Protein AF-A0A7S0EBG5-F1 (afdb_monomer_lite)

Radius of gyration: 17.76 Å; chains: 1; bounding box: 47×32×53 Å

Organism: NCBI:txid33657

Sequence (207 aa):
NTLPNTLDTTLVAFTEAPEAPYSFIITGDIAAMWLRDATNQVLPYLRFVKQDPRLARVLAGLIARQTDQVLSDPYANAHTQHVYEASPNAADVTSSQGYGSSRLGGMRPGIFERKYELDSLMAFLKLSRSYYAATGDPAPFGQQWRSAVASVRAVLRALQASSAEEARLPGGPAYTFARSSSAPTDTLLHGVGEPAARTGMSRSMFW

pLDDT: mean 96.71, std 2.91, range [79.31, 98.88]

Foldseek 3Di:
DQLCCQVVAFFPDFDPDLVQGATGGDQGPDQKDFLQRNLVSLLVCLQCCVVDVSSLSNLLNNLLVLLVVLVLPVQARIWHPDQQAAEPQLVKAKWFADPFQDTGGDRDRGGRGRQGFLVSLVSSVCSVVSSCVSHVDCSSCDPSVVVSVVSNVVLQVQQLDWQVRQCPGRNGHRMFIADPDPDPLVHADVRRHDTDDRDVGGDHRHD

Structure (mmCIF, N/CA/C/O backbone):
data_AF-A0A7S0EBG5-F1
#
_entry.id   AF-A0A7S0EBG5-F1
#
loop_
_atom_site.group_PDB
_atom_site.id
_atom_site.type_symbol
_atom_site.label_atom_id
_atom_site.label_alt_id
_atom_site.label_comp_id
_atom_site.label_asym_id
_atom_site.label_entity_id
_atom_site.label_seq_id
_atom_site.pdbx_PDB_ins_code
_atom_site.Cartn_x
_atom_site.Cartn_y
_atom_site.Cartn_z
_atom_site.occupancy
_atom_site.B_iso_or_equiv
_atom_site.auth_seq_id
_atom_site.auth_comp_id
_atom_site.auth_asym_id
_atom_site.auth_atom_id
_atom_site.pdbx_PDB_model_num
ATOM 1 N N . ASN A 1 1 ? -0.651 -9.723 26.765 1.00 89.38 1 ASN A N 1
ATOM 2 C CA . ASN A 1 1 ? 0.570 -9.206 26.108 1.00 89.38 1 ASN A CA 1
ATOM 3 C C . ASN A 1 1 ? 0.422 -9.135 24.595 1.00 89.38 1 ASN A C 1
ATOM 5 O O . ASN A 1 1 ? 0.542 -8.046 24.070 1.00 89.38 1 ASN A O 1
ATOM 9 N N . THR A 1 2 ? 0.128 -10.231 23.883 1.00 95.75 2 THR A N 1
ATOM 10 C CA . THR A 1 2 ? 0.127 -10.222 22.403 1.00 95.75 2 THR A CA 1
ATOM 11 C C . THR A 1 2 ? -1.098 -9.559 21.777 1.00 95.75 2 THR A C 1
ATOM 13 O O . THR A 1 2 ? -0.942 -8.728 20.894 1.00 95.75 2 THR A O 1
ATOM 16 N N . LEU A 1 3 ? -2.313 -9.883 22.243 1.00 95.75 3 LEU A N 1
ATOM 17 C CA . LEU A 1 3 ? -3.536 -9.339 21.646 1.00 95.75 3 LEU A CA 1
ATOM 18 C C . LEU A 1 3 ? -3.578 -7.802 21.608 1.00 95.75 3 LEU A C 1
ATOM 20 O O . LEU A 1 3 ? -3.959 -7.301 20.563 1.00 95.75 3 LEU A O 1
ATOM 24 N N . PRO A 1 4 ? -3.232 -7.037 22.661 1.00 97.25 4 PRO A N 1
ATOM 25 C CA . PRO A 1 4 ? -3.311 -5.576 22.601 1.00 97.25 4 PRO A CA 1
ATOM 26 C C . PRO A 1 4 ? -2.071 -4.906 21.991 1.00 97.25 4 PRO A C 1
ATOM 28 O O . PRO A 1 4 ? -2.101 -3.699 21.794 1.00 97.25 4 PRO A O 1
ATOM 31 N N . ASN A 1 5 ? -1.008 -5.651 21.652 1.00 98.31 5 ASN A N 1
ATOM 32 C CA . ASN A 1 5 ? 0.286 -5.063 21.290 1.00 98.31 5 ASN A CA 1
ATOM 33 C C . ASN A 1 5 ? 0.199 -4.039 20.144 1.00 98.31 5 ASN A C 1
ATOM 35 O O . ASN A 1 5 ? 0.784 -2.972 20.261 1.00 98.31 5 ASN A O 1
ATOM 39 N N . THR A 1 6 ? -0.588 -4.299 19.096 1.00 98.25 6 THR A N 1
ATOM 40 C CA . THR A 1 6 ? -0.801 -3.320 18.016 1.00 98.25 6 THR A CA 1
ATOM 41 C C . THR A 1 6 ? -1.379 -2.002 18.534 1.00 98.25 6 THR A C 1
ATOM 43 O O . THR A 1 6 ? -0.876 -0.927 18.218 1.00 98.25 6 THR A O 1
ATOM 46 N N . LEU A 1 7 ? -2.428 -2.058 19.358 1.00 97.56 7 LEU A N 1
ATOM 47 C CA . LEU A 1 7 ? -3.043 -0.844 19.898 1.00 97.56 7 LEU A CA 1
ATOM 48 C C . LEU A 1 7 ? -2.132 -0.139 20.912 1.00 97.56 7 LEU A C 1
ATOM 50 O O . LEU A 1 7 ? -2.147 1.086 20.974 1.00 97.56 7 LEU A O 1
ATOM 54 N N . ASP A 1 8 ? -1.338 -0.901 21.666 1.00 97.88 8 ASP A N 1
ATOM 55 C CA . ASP A 1 8 ? -0.453 -0.370 22.704 1.00 97.88 8 ASP A CA 1
ATOM 56 C C . ASP A 1 8 ? 0.822 0.264 22.129 1.00 97.88 8 ASP A C 1
ATOM 58 O O . ASP A 1 8 ? 1.322 1.239 22.689 1.00 97.88 8 ASP A O 1
ATOM 62 N N . THR A 1 9 ? 1.386 -0.299 21.053 1.00 98.19 9 THR A N 1
ATOM 63 C CA . THR A 1 9 ? 2.750 0.047 20.615 1.00 98.19 9 THR A CA 1
ATOM 64 C C . THR A 1 9 ? 2.881 0.453 19.157 1.00 98.19 9 THR A C 1
ATOM 66 O O . THR A 1 9 ? 3.915 1.017 18.809 1.00 98.19 9 THR A O 1
ATOM 69 N N . THR A 1 10 ? 1.906 0.166 18.287 1.00 98.62 10 THR A N 1
ATOM 70 C CA . THR A 1 10 ? 2.056 0.439 16.845 1.00 98.62 10 THR A CA 1
ATOM 71 C C . THR A 1 10 ? 1.056 1.442 16.286 1.00 98.62 10 THR A C 1
ATOM 73 O O . THR A 1 10 ? 1.374 2.089 15.289 1.00 98.62 10 THR A O 1
ATOM 76 N N . LEU A 1 11 ? -0.101 1.657 16.922 1.00 98.44 11 LEU A N 1
ATOM 77 C CA . LEU A 1 11 ? -1.001 2.771 16.607 1.00 98.44 11 LEU A CA 1
ATOM 78 C C . LEU A 1 11 ? -0.406 4.098 17.114 1.00 98.44 11 LEU A C 1
ATOM 80 O O . LEU A 1 11 ? -0.695 4.546 18.220 1.00 98.44 11 LEU A O 1
ATOM 84 N N . VAL A 1 12 ? 0.431 4.734 16.296 1.00 98.00 12 VAL A N 1
ATOM 85 C CA . VAL A 1 12 ? 1.192 5.938 16.681 1.00 98.00 12 VAL A CA 1
ATOM 86 C C . VAL A 1 12 ? 0.468 7.250 16.378 1.00 98.00 12 VAL A C 1
ATOM 88 O O . VAL A 1 12 ? 0.831 8.294 16.917 1.00 98.00 12 VAL A O 1
ATOM 91 N N . ALA A 1 13 ? -0.568 7.223 15.537 1.00 97.50 13 ALA A N 1
ATOM 92 C CA . ALA A 1 13 ? -1.418 8.384 15.298 1.00 97.50 13 ALA A CA 1
ATOM 93 C C . ALA A 1 13 ? -2.854 7.972 14.973 1.00 97.50 13 ALA A C 1
ATOM 95 O O . ALA A 1 13 ? -3.085 7.021 14.230 1.00 97.50 13 ALA A O 1
ATOM 96 N N . PHE A 1 14 ? -3.821 8.705 15.521 1.00 96.56 14 PHE A N 1
ATOM 97 C CA . PHE A 1 14 ? -5.250 8.460 15.349 1.00 96.56 14 PHE A CA 1
ATOM 98 C C . PHE A 1 14 ? -6.036 9.761 15.543 1.00 96.56 14 PHE A C 1
ATOM 100 O O . PHE A 1 14 ? -5.731 10.532 16.454 1.00 96.56 14 PHE A O 1
ATOM 107 N N . THR A 1 15 ? -7.053 9.998 14.716 1.00 94.88 15 THR A N 1
ATOM 108 C CA . THR A 1 15 ? -8.011 11.094 14.912 1.00 94.88 15 THR A CA 1
ATOM 109 C C . THR A 1 15 ? -9.323 10.567 15.484 1.00 94.88 15 THR A C 1
ATOM 111 O O . THR A 1 15 ? -9.976 9.697 14.917 1.00 94.88 15 THR A O 1
ATOM 114 N N . GLU A 1 16 ? -9.751 11.136 16.612 1.00 87.06 16 GLU A N 1
ATOM 115 C CA . GLU A 1 16 ? -11.049 10.800 17.213 1.00 87.06 16 GLU A CA 1
ATOM 116 C C . GLU A 1 16 ? -12.227 11.345 16.376 1.00 87.06 16 GLU A C 1
ATOM 118 O O . GLU A 1 16 ? -13.328 10.795 16.410 1.00 87.06 16 GLU A O 1
ATOM 123 N N . ALA A 1 17 ? -11.995 12.421 15.624 1.00 86.19 17 ALA A N 1
ATOM 124 C CA . ALA A 1 17 ? -13.004 13.153 14.870 1.00 86.19 17 ALA A CA 1
ATOM 125 C C . ALA A 1 17 ? -13.462 12.385 13.603 1.00 86.19 17 ALA A C 1
ATOM 127 O O . ALA A 1 17 ? -12.635 12.140 12.717 1.00 86.19 17 ALA A O 1
ATOM 128 N N . PRO A 1 18 ? -14.751 11.996 13.481 1.00 79.31 18 PRO A N 1
ATOM 129 C CA . PRO A 1 18 ? -15.252 11.200 12.351 1.00 79.31 18 PRO A CA 1
ATOM 130 C C . PRO A 1 18 ? -15.161 11.875 10.977 1.00 79.31 18 PRO A C 1
ATOM 132 O O . PRO A 1 18 ? -15.149 11.191 9.959 1.00 79.31 18 PRO A O 1
ATOM 135 N N . GLU A 1 19 ? -15.126 13.203 10.932 1.00 86.25 19 GLU A N 1
ATOM 136 C CA . GLU A 1 19 ? -15.074 14.007 9.709 1.00 86.25 19 GLU A CA 1
ATOM 137 C C . GLU A 1 19 ? -13.722 13.938 8.984 1.00 86.25 19 GLU A C 1
ATOM 139 O O . GLU A 1 19 ? -13.649 14.216 7.787 1.00 86.25 19 GLU A O 1
ATOM 144 N N . ALA A 1 20 ? -12.660 13.548 9.693 1.00 87.50 20 ALA A N 1
ATOM 145 C CA . ALA A 1 20 ? -11.312 13.409 9.155 1.00 87.50 20 ALA A CA 1
ATOM 146 C C . ALA A 1 20 ? -10.650 12.142 9.724 1.00 87.50 20 ALA A C 1
ATOM 148 O O . ALA A 1 20 ? -9.677 12.240 10.481 1.00 87.50 20 ALA A O 1
ATOM 149 N N . PRO A 1 21 ? -11.186 10.945 9.414 1.00 92.56 21 PRO A N 1
ATOM 150 C CA . PRO A 1 21 ? -10.734 9.704 10.018 1.00 92.56 21 PRO A CA 1
ATOM 151 C C . PRO A 1 21 ? -9.321 9.378 9.530 1.00 92.56 21 PRO A C 1
ATOM 153 O O . PRO A 1 21 ? -9.048 9.331 8.333 1.00 92.56 21 PRO A O 1
ATOM 156 N N . TYR A 1 22 ? -8.415 9.135 10.468 1.00 97.25 22 TYR A N 1
ATOM 157 C CA . TYR A 1 22 ? -7.012 8.871 10.191 1.00 97.25 22 TYR A CA 1
ATOM 158 C C . TYR A 1 22 ? -6.473 7.899 11.228 1.00 97.25 22 TYR A C 1
ATOM 160 O O . TYR A 1 22 ? -6.745 8.029 12.421 1.00 97.25 22 TYR A O 1
ATOM 168 N N . SER A 1 23 ? -5.705 6.907 10.791 1.00 98.44 23 SER A N 1
ATOM 169 C CA . SER A 1 23 ? -4.935 6.040 11.681 1.00 98.44 23 SER A CA 1
ATOM 170 C C . SER A 1 23 ? -3.616 5.672 11.029 1.00 98.44 23 SER A C 1
ATOM 172 O O . SER A 1 23 ? -3.582 5.311 9.852 1.00 98.44 23 SER A O 1
ATOM 174 N N . PHE A 1 24 ? -2.538 5.744 11.802 1.00 98.62 24 PHE A N 1
ATOM 175 C CA . PHE A 1 24 ? -1.209 5.334 11.385 1.00 98.62 24 PHE A CA 1
ATOM 176 C C . PHE A 1 24 ? -0.683 4.244 12.321 1.00 98.62 24 PHE A C 1
ATOM 178 O O . PHE A 1 24 ? -0.508 4.469 13.515 1.00 98.62 24 PHE A O 1
ATOM 185 N N . ILE A 1 25 ? -0.485 3.057 11.758 1.00 98.81 25 ILE A N 1
ATOM 186 C CA . ILE A 1 25 ? -0.058 1.822 12.402 1.00 98.81 25 ILE A CA 1
ATOM 187 C C . ILE A 1 25 ? 1.272 1.410 11.776 1.00 98.81 25 ILE A C 1
ATOM 189 O O . ILE A 1 25 ? 1.313 1.094 10.586 1.00 98.81 25 ILE A O 1
ATOM 193 N N . ILE A 1 26 ? 2.345 1.444 12.561 1.00 98.75 26 ILE A N 1
ATOM 194 C CA . ILE A 1 26 ? 3.680 1.016 12.123 1.00 98.75 26 ILE A CA 1
ATOM 195 C C . ILE A 1 26 ? 3.843 -0.509 12.224 1.00 98.75 26 ILE A C 1
ATOM 197 O O . ILE A 1 26 ? 3.008 -1.197 12.815 1.00 98.75 26 ILE A O 1
ATOM 201 N N . THR A 1 27 ? 4.908 -1.072 11.654 1.00 98.06 27 THR A N 1
ATOM 202 C CA . THR A 1 27 ? 5.167 -2.522 11.772 1.00 98.06 27 THR A CA 1
ATOM 203 C C . THR A 1 27 ? 5.591 -2.923 13.187 1.00 98.06 27 THR A C 1
ATOM 205 O O . THR A 1 27 ? 5.289 -4.030 13.625 1.00 98.06 27 THR A O 1
ATOM 208 N N . GLY A 1 28 ? 6.243 -2.010 13.911 1.00 97.38 28 GLY A N 1
ATOM 209 C CA . GLY A 1 28 ? 6.800 -2.237 15.238 1.00 97.38 28 GLY A CA 1
ATOM 210 C C . GLY A 1 28 ? 8.117 -1.487 15.387 1.00 97.38 28 GLY A C 1
ATOM 211 O O . GLY A 1 28 ? 8.129 -0.283 15.615 1.00 97.38 28 GLY A O 1
ATOM 212 N N . ASP A 1 29 ? 9.223 -2.202 15.236 1.00 96.62 29 ASP A N 1
ATOM 213 C CA . ASP A 1 29 ? 10.581 -1.653 15.281 1.00 96.62 29 ASP A CA 1
ATOM 214 C C . ASP A 1 29 ? 10.949 -0.794 14.058 1.00 96.62 29 ASP A C 1
ATOM 216 O O . ASP A 1 29 ? 11.840 0.052 14.148 1.00 96.62 29 ASP A O 1
ATOM 220 N N . ILE A 1 30 ? 10.242 -0.949 12.935 1.00 97.31 30 ILE A N 1
ATOM 221 C CA . ILE A 1 30 ? 10.366 -0.075 11.766 1.00 97.31 30 ILE A CA 1
ATOM 222 C C . ILE A 1 30 ? 9.257 0.980 11.812 1.00 97.31 30 ILE A C 1
ATOM 224 O O . ILE A 1 30 ? 8.065 0.669 11.778 1.00 97.31 30 ILE A O 1
ATOM 228 N N . ALA A 1 31 ? 9.652 2.255 11.840 1.00 96.25 31 ALA A N 1
ATOM 229 C CA . ALA A 1 31 ? 8.754 3.408 11.931 1.00 96.25 31 ALA A CA 1
ATOM 230 C C . ALA A 1 31 ? 8.068 3.759 10.591 1.00 96.25 31 ALA A C 1
ATOM 232 O O . ALA A 1 31 ? 8.070 4.906 10.149 1.00 96.25 31 ALA A O 1
ATOM 233 N N . ALA A 1 32 ? 7.478 2.768 9.925 1.00 98.31 32 ALA A N 1
ATOM 234 C CA . ALA A 1 32 ? 6.706 2.947 8.701 1.00 98.31 32 ALA A CA 1
ATOM 235 C C . ALA A 1 32 ? 5.515 1.988 8.648 1.00 98.31 32 ALA A C 1
ATOM 237 O O . ALA A 1 32 ? 5.477 0.969 9.337 1.00 98.31 32 ALA A O 1
ATOM 238 N N . MET A 1 33 ? 4.521 2.339 7.834 1.00 98.81 33 MET A N 1
ATOM 239 C CA . MET A 1 33 ? 3.318 1.536 7.652 1.00 98.81 33 MET A CA 1
ATOM 240 C C . MET A 1 33 ? 3.426 0.729 6.364 1.00 98.81 33 MET A C 1
ATOM 242 O O . MET A 1 33 ? 3.377 1.309 5.280 1.00 98.81 33 MET A O 1
ATOM 246 N N . TRP A 1 34 ? 3.455 -0.596 6.494 1.00 98.81 34 TRP A N 1
ATOM 247 C CA . TRP A 1 34 ? 3.145 -1.512 5.398 1.00 98.81 34 TRP A CA 1
ATOM 248 C C . TRP A 1 34 ? 1.640 -1.733 5.315 1.00 98.81 34 TRP A C 1
ATOM 250 O O . TRP A 1 34 ? 0.984 -1.958 6.338 1.00 98.81 34 TRP A O 1
ATOM 260 N N . LEU 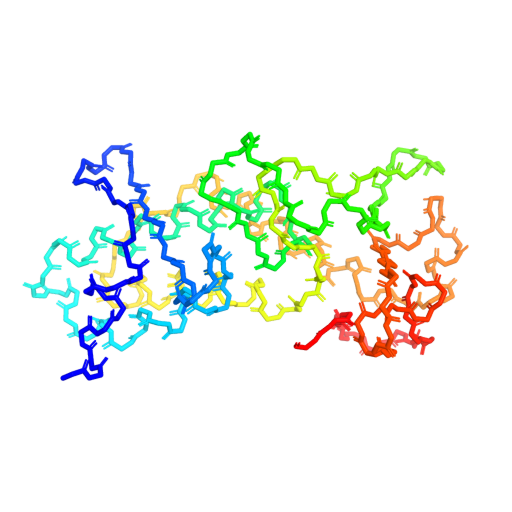A 1 35 ? 1.087 -1.730 4.098 1.00 98.75 35 LEU A N 1
ATOM 261 C CA . LEU A 1 35 ? -0.337 -2.019 3.896 1.00 98.75 35 LEU A CA 1
ATOM 262 C C . LEU A 1 35 ? -0.684 -3.422 4.420 1.00 98.75 35 LEU A C 1
ATOM 264 O O . LEU A 1 35 ? -1.654 -3.580 5.165 1.00 98.75 35 LEU A O 1
ATOM 268 N N . ARG A 1 36 ? 0.142 -4.423 4.080 1.00 98.75 36 ARG A N 1
ATOM 269 C CA . ARG A 1 36 ? 0.013 -5.813 4.550 1.00 98.75 36 ARG A CA 1
ATOM 270 C C . ARG A 1 36 ? -0.023 -5.890 6.074 1.00 98.75 36 ARG A C 1
ATOM 272 O O . ARG A 1 36 ? -0.955 -6.465 6.644 1.00 98.75 36 ARG A O 1
ATOM 279 N N . ASP A 1 37 ? 0.995 -5.339 6.718 1.00 98.69 37 ASP A N 1
ATOM 280 C CA . ASP A 1 37 ? 1.227 -5.474 8.151 1.00 98.69 37 ASP A CA 1
ATOM 281 C C . ASP A 1 37 ? 0.132 -4.775 8.945 1.00 98.69 37 ASP A C 1
ATOM 283 O O . ASP A 1 37 ? -0.515 -5.416 9.771 1.00 98.69 37 ASP A O 1
ATOM 287 N N . ALA A 1 38 ? -0.156 -3.508 8.635 1.00 98.75 38 ALA A N 1
ATOM 288 C CA . ALA A 1 38 ? -1.188 -2.747 9.329 1.00 98.75 38 ALA A CA 1
ATOM 289 C C . ALA A 1 38 ? -2.566 -3.413 9.211 1.00 98.75 38 ALA A C 1
ATOM 291 O O . ALA A 1 38 ? -3.302 -3.484 10.195 1.00 98.75 38 ALA A O 1
ATOM 292 N N . THR A 1 39 ? -2.905 -3.975 8.043 1.00 98.75 39 THR A N 1
ATOM 293 C CA . THR A 1 39 ? -4.129 -4.768 7.892 1.00 98.75 39 THR A CA 1
ATOM 294 C C . THR A 1 39 ? -4.106 -5.994 8.801 1.00 98.75 39 THR A C 1
ATOM 296 O O . THR A 1 39 ? -5.032 -6.180 9.588 1.00 98.75 39 THR A O 1
ATOM 299 N N . ASN A 1 40 ? -3.079 -6.845 8.713 1.00 98.50 40 ASN A N 1
ATOM 300 C CA . ASN A 1 40 ? -3.046 -8.105 9.463 1.00 98.50 40 ASN A CA 1
ATOM 301 C C . ASN A 1 40 ? -2.959 -7.892 10.983 1.00 98.50 40 ASN A C 1
ATOM 303 O O . ASN A 1 40 ? -3.540 -8.682 11.727 1.00 98.50 40 ASN A O 1
ATOM 307 N N . GLN A 1 41 ? -2.324 -6.806 11.427 1.00 98.75 41 GLN A N 1
ATOM 308 C CA . GLN A 1 41 ? -2.284 -6.380 12.823 1.00 98.75 41 GLN A CA 1
ATOM 309 C C . GLN A 1 41 ? -3.685 -6.096 13.390 1.00 98.75 41 GLN A C 1
ATOM 311 O O . GLN A 1 41 ? -3.962 -6.455 14.534 1.00 98.75 41 GLN A O 1
ATOM 316 N N . VAL A 1 42 ? -4.603 -5.513 12.602 1.00 98.50 42 VAL A N 1
ATOM 317 C CA . VAL A 1 42 ? -5.932 -5.128 13.116 1.00 98.50 42 VAL A CA 1
ATOM 318 C C . VAL A 1 42 ? -7.043 -6.157 12.912 1.00 98.50 42 VAL A C 1
ATOM 320 O O . VAL A 1 42 ? -8.076 -6.083 13.583 1.00 98.50 42 VAL A O 1
ATOM 323 N N . LEU A 1 43 ? -6.867 -7.135 12.015 1.00 98.00 43 LEU A N 1
ATOM 324 C CA . LEU A 1 43 ? -7.898 -8.146 11.733 1.00 98.00 43 LEU A CA 1
ATOM 325 C C . LEU A 1 43 ? -8.423 -8.879 12.985 1.00 98.00 43 LEU A C 1
ATOM 327 O O . LEU A 1 43 ? -9.639 -9.079 13.061 1.00 98.00 43 LEU A O 1
ATOM 331 N N . PRO A 1 44 ? -7.594 -9.254 13.985 1.00 97.94 44 PRO A N 1
ATOM 332 C CA . PRO A 1 44 ? -8.091 -9.905 15.199 1.00 97.94 44 PRO A CA 1
ATOM 333 C C . PRO A 1 44 ? -9.089 -9.060 16.001 1.00 97.94 44 PRO A C 1
ATOM 335 O O . PRO A 1 44 ? -9.897 -9.628 16.741 1.00 97.94 44 PRO A O 1
ATOM 338 N N . TYR A 1 45 ? -9.064 -7.730 15.856 1.00 98.25 45 TYR A N 1
ATOM 339 C CA . TYR A 1 45 ? -9.963 -6.829 16.576 1.00 98.25 45 TYR A CA 1
ATOM 340 C C . TYR A 1 45 ? -11.351 -6.709 15.937 1.00 98.25 45 TYR A C 1
ATOM 342 O O . TYR A 1 45 ? -12.280 -6.260 16.604 1.00 98.25 45 TYR A O 1
ATOM 350 N N . LEU A 1 46 ? -11.550 -7.177 14.697 1.00 97.50 46 LEU A N 1
ATOM 351 C CA . LEU A 1 46 ? -12.846 -7.105 14.002 1.00 97.50 46 LEU A CA 1
ATOM 352 C C . LEU A 1 46 ? -14.003 -7.745 14.782 1.00 97.50 46 LEU A C 1
ATOM 354 O O . LEU A 1 46 ? -15.151 -7.359 14.604 1.00 97.50 46 LEU A O 1
ATOM 358 N N . ARG A 1 47 ? -13.728 -8.698 15.677 1.00 97.00 47 ARG A N 1
ATOM 359 C CA . ARG A 1 47 ? -14.751 -9.317 16.538 1.00 97.00 47 ARG A CA 1
ATOM 360 C C . ARG A 1 47 ? -15.281 -8.405 17.654 1.00 97.00 47 ARG A C 1
ATOM 362 O O . ARG A 1 47 ? -16.273 -8.762 18.278 1.00 97.00 47 ARG A O 1
ATOM 369 N N . PHE A 1 48 ? -14.625 -7.270 17.905 1.00 97.88 48 PHE A N 1
ATOM 370 C CA . PHE A 1 48 ? -14.955 -6.321 18.975 1.00 97.88 48 PHE A CA 1
ATOM 371 C C . PHE A 1 48 ? -15.535 -4.992 18.461 1.00 97.88 48 PHE A C 1
ATOM 373 O O . PHE A 1 48 ? -16.043 -4.194 19.242 1.00 97.88 48 PHE A O 1
ATOM 380 N N . VAL A 1 49 ? -15.484 -4.733 17.148 1.00 96.81 49 VAL A N 1
ATOM 381 C CA . VAL A 1 49 ? -15.841 -3.424 16.556 1.00 96.81 49 VAL A CA 1
ATOM 382 C C . VAL A 1 49 ? -17.302 -3.025 16.761 1.00 96.81 49 VAL A C 1
ATOM 384 O O . VAL A 1 49 ? -17.616 -1.842 16.734 1.00 96.81 49 VAL A O 1
ATOM 387 N N . LYS A 1 50 ? -18.208 -3.991 16.971 1.00 95.94 50 LYS A N 1
ATOM 388 C CA . LYS A 1 50 ? -19.620 -3.695 17.264 1.00 95.94 50 LYS A CA 1
ATOM 389 C C . LYS A 1 50 ? -19.831 -3.228 18.704 1.00 95.94 50 LYS A C 1
ATOM 391 O O . LYS A 1 50 ? -20.808 -2.543 18.978 1.00 95.94 50 LYS A O 1
ATOM 396 N N . GLN A 1 51 ? -18.951 -3.636 19.615 1.00 97.56 51 GLN A N 1
ATOM 397 C CA . GLN A 1 51 ? -19.012 -3.304 21.037 1.00 97.56 51 GLN A CA 1
ATOM 398 C C . GLN A 1 51 ? -18.149 -2.085 21.383 1.00 97.56 51 GLN A C 1
ATOM 400 O O . GLN A 1 51 ? -18.346 -1.488 22.437 1.00 97.56 51 GLN A O 1
ATOM 405 N N . ASP A 1 52 ? -17.219 -1.707 20.503 1.00 97.12 52 ASP A N 1
ATOM 406 C CA . ASP A 1 52 ? -16.288 -0.602 20.710 1.00 97.12 52 ASP A CA 1
ATOM 407 C C . ASP A 1 52 ? -16.305 0.378 19.514 1.00 97.12 52 ASP A C 1
ATOM 409 O O . ASP A 1 52 ? -15.615 0.171 18.507 1.00 97.12 52 ASP A O 1
ATOM 413 N N . PRO A 1 53 ? -17.067 1.486 19.617 1.00 94.38 53 PRO A N 1
ATOM 414 C CA . PRO A 1 53 ? -17.118 2.519 18.583 1.00 94.38 53 PRO A CA 1
ATOM 415 C C . PRO A 1 53 ? -15.784 3.236 18.346 1.00 94.38 53 PRO A C 1
ATOM 417 O O . PRO A 1 53 ? -15.565 3.798 17.272 1.00 94.38 53 PRO A O 1
ATOM 420 N N . ARG A 1 54 ? -14.879 3.268 19.332 1.00 95.75 54 ARG A N 1
ATOM 421 C CA . ARG A 1 54 ? -13.548 3.864 19.159 1.00 95.75 54 ARG A CA 1
ATOM 422 C C . ARG A 1 54 ? -12.684 2.960 18.295 1.00 95.75 54 ARG A C 1
ATOM 424 O O . ARG A 1 54 ? -12.075 3.443 17.346 1.00 95.75 54 ARG A O 1
ATOM 431 N N . LEU A 1 55 ? -12.715 1.655 18.543 1.00 97.19 55 LEU A N 1
ATOM 432 C CA . LEU A 1 55 ? -12.047 0.676 17.693 1.00 97.19 55 LEU A CA 1
ATOM 433 C C . LEU A 1 55 ? -12.589 0.702 16.254 1.00 97.19 55 LEU A C 1
ATOM 435 O O . LEU A 1 55 ? -11.809 0.678 15.303 1.00 97.19 55 LEU A O 1
ATOM 439 N N . ALA A 1 56 ? -13.909 0.810 16.072 1.00 96.56 56 ALA A N 1
ATOM 440 C CA . ALA A 1 56 ? -14.495 0.965 14.740 1.00 96.56 56 ALA A CA 1
ATOM 441 C C . ALA A 1 56 ? -13.956 2.212 14.009 1.00 96.56 56 ALA A C 1
ATOM 443 O O . ALA A 1 56 ? -13.675 2.140 12.811 1.00 96.56 56 ALA A O 1
ATOM 444 N N . ARG A 1 57 ? -13.748 3.327 14.726 1.00 96.75 57 ARG A N 1
ATOM 445 C CA . ARG A 1 57 ? -13.141 4.551 14.177 1.00 96.75 57 ARG A CA 1
ATOM 446 C C . ARG A 1 57 ? -11.662 4.377 13.828 1.00 96.75 57 ARG A C 1
ATOM 448 O O . ARG A 1 57 ? -11.256 4.848 12.772 1.00 96.75 57 ARG A O 1
ATOM 455 N N . VAL A 1 58 ? -10.877 3.660 14.638 1.00 98.06 58 VAL A N 1
ATOM 456 C CA . VAL A 1 58 ? -9.475 3.324 14.305 1.00 98.06 58 VAL A CA 1
ATOM 457 C C . VAL A 1 58 ? -9.407 2.551 12.984 1.00 98.06 58 VAL A C 1
ATOM 459 O O . VAL A 1 58 ? -8.633 2.884 12.090 1.00 98.06 58 VAL A O 1
ATOM 462 N N . LEU A 1 59 ? -10.257 1.537 12.805 1.00 98.31 59 LEU A N 1
ATOM 463 C CA . LEU A 1 59 ? -10.251 0.750 11.568 1.00 98.31 59 LEU A CA 1
ATOM 464 C C . LEU A 1 59 ? -10.752 1.558 10.358 1.00 98.31 59 LEU A C 1
ATOM 466 O O . LEU A 1 59 ? -10.197 1.416 9.269 1.00 98.31 59 LEU A O 1
ATOM 470 N N . ALA A 1 60 ? -11.745 2.435 10.540 1.00 97.88 60 ALA A N 1
ATOM 471 C CA . ALA A 1 60 ? -12.173 3.372 9.500 1.00 97.88 60 ALA A CA 1
ATOM 472 C C . ALA A 1 60 ? -11.045 4.345 9.106 1.00 97.88 60 ALA A C 1
ATOM 474 O O . ALA A 1 60 ? -10.799 4.559 7.919 1.00 97.88 60 ALA A O 1
ATOM 475 N N . GLY A 1 61 ? -10.311 4.874 10.090 1.00 98.50 61 GLY A N 1
ATOM 476 C CA . GLY A 1 61 ? -9.143 5.727 9.874 1.00 98.50 61 GLY A CA 1
ATOM 477 C C . GLY A 1 61 ? -8.001 5.008 9.160 1.00 98.50 61 GLY A C 1
ATOM 478 O O . GLY A 1 61 ? -7.331 5.609 8.321 1.00 98.50 61 GLY A O 1
ATOM 479 N N . LEU A 1 62 ? -7.813 3.711 9.417 1.00 98.75 62 LEU A N 1
ATOM 480 C CA . LEU A 1 62 ? -6.838 2.903 8.687 1.00 98.75 62 LEU A CA 1
ATOM 481 C C . LEU A 1 62 ? -7.254 2.695 7.224 1.00 98.75 62 LEU A C 1
ATOM 483 O O . LEU A 1 62 ? -6.409 2.790 6.338 1.00 98.75 62 LEU A O 1
ATOM 487 N N . ILE A 1 63 ? -8.543 2.461 6.946 1.00 98.75 63 ILE A N 1
ATOM 488 C CA . ILE A 1 63 ? -9.054 2.367 5.565 1.00 98.75 63 ILE A CA 1
ATOM 489 C C . ILE A 1 63 ? -8.849 3.689 4.820 1.00 98.75 63 ILE A C 1
ATOM 491 O O . ILE A 1 63 ? -8.412 3.677 3.667 1.00 98.75 63 ILE A O 1
ATOM 495 N N . ALA A 1 64 ? -9.137 4.820 5.468 1.00 98.38 64 ALA A N 1
ATOM 496 C CA . ALA A 1 64 ? -8.891 6.141 4.898 1.00 98.38 64 ALA A CA 1
ATOM 497 C C . ALA A 1 64 ? -7.396 6.338 4.597 1.00 98.38 64 ALA A C 1
ATOM 499 O O . ALA A 1 64 ? -7.034 6.687 3.474 1.00 98.38 64 ALA A O 1
ATOM 500 N N . ARG A 1 65 ? -6.513 5.984 5.540 1.00 98.44 65 ARG A N 1
ATOM 501 C CA . ARG A 1 65 ? -5.064 6.067 5.326 1.00 98.44 65 ARG A CA 1
ATOM 502 C C . ARG A 1 65 ? -4.587 5.179 4.175 1.00 98.44 65 ARG A C 1
ATOM 504 O O . ARG A 1 65 ? -3.842 5.657 3.324 1.00 98.44 65 ARG A O 1
ATOM 511 N N . GLN A 1 66 ? -5.019 3.920 4.113 1.00 98.81 66 GLN A N 1
ATOM 512 C CA . GLN A 1 66 ? -4.642 3.017 3.020 1.00 98.81 66 GLN A CA 1
ATOM 513 C C . GLN A 1 66 ? -5.212 3.470 1.669 1.00 98.81 66 GLN A C 1
ATOM 515 O O . GLN A 1 66 ? -4.561 3.296 0.641 1.00 98.81 66 GLN A O 1
ATOM 520 N N . THR A 1 67 ? -6.382 4.115 1.661 1.00 98.81 67 THR A N 1
ATOM 521 C CA . THR A 1 67 ? -6.935 4.757 0.459 1.00 98.81 67 THR A CA 1
ATOM 522 C C . THR A 1 67 ? -5.979 5.824 -0.071 1.00 98.81 67 THR A C 1
ATOM 524 O O . THR A 1 67 ? -5.616 5.783 -1.247 1.00 98.81 67 THR A O 1
ATOM 527 N N . ASP A 1 68 ? -5.509 6.727 0.793 1.00 98.19 68 ASP A N 1
ATOM 528 C CA . ASP A 1 68 ? -4.548 7.769 0.412 1.00 98.19 68 ASP A CA 1
ATOM 529 C C . ASP A 1 68 ? -3.215 7.176 -0.057 1.00 98.19 68 ASP A C 1
ATOM 531 O O . ASP A 1 68 ? -2.625 7.650 -1.027 1.00 98.19 68 ASP A O 1
ATOM 535 N N . GLN A 1 69 ? -2.742 6.112 0.595 1.00 98.62 69 GLN A N 1
ATOM 536 C CA . GLN A 1 69 ? -1.506 5.424 0.221 1.00 98.62 69 GLN A CA 1
ATOM 537 C C . GLN A 1 69 ? -1.595 4.817 -1.182 1.00 98.62 69 GLN A C 1
ATOM 539 O O . GLN A 1 69 ? -0.710 5.071 -2.002 1.00 98.62 69 GLN A O 1
ATOM 544 N N . VAL A 1 70 ? -2.683 4.103 -1.490 1.00 98.81 70 VAL A N 1
ATOM 545 C CA . VAL A 1 70 ? -2.926 3.520 -2.821 1.00 98.81 70 VAL A CA 1
ATOM 546 C C . VAL A 1 70 ? -3.092 4.604 -3.888 1.00 98.81 70 VAL A C 1
ATOM 548 O O . VAL A 1 70 ? -2.600 4.445 -5.004 1.00 98.81 70 VAL A O 1
ATOM 551 N N . LEU A 1 71 ? -3.776 5.708 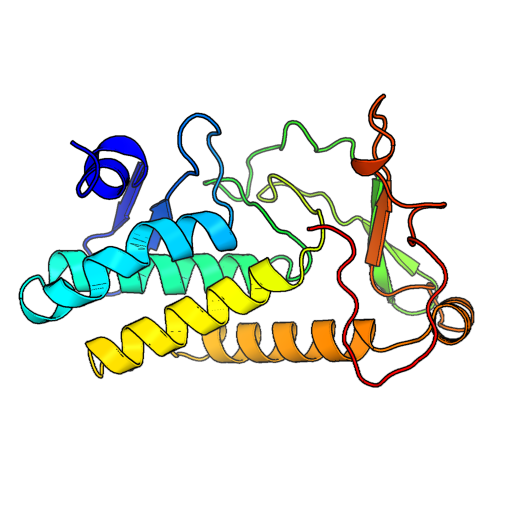-3.571 1.00 98.50 71 LEU A N 1
ATOM 552 C CA . LEU A 1 71 ? -3.921 6.839 -4.493 1.00 98.50 71 LEU A CA 1
ATOM 553 C C . LEU A 1 71 ? -2.608 7.572 -4.726 1.00 98.50 71 LEU A C 1
ATOM 555 O O . LEU A 1 71 ? -2.377 8.064 -5.829 1.00 98.50 71 LEU A O 1
ATOM 559 N N . SER A 1 72 ? -1.760 7.645 -3.700 1.00 97.31 72 SER A N 1
ATOM 560 C CA . SER A 1 72 ? -0.429 8.197 -3.851 1.00 97.31 72 SER A CA 1
ATOM 561 C C . SER A 1 72 ? 0.366 7.311 -4.812 1.00 97.31 72 SER A C 1
ATOM 563 O O . SER A 1 72 ? 0.694 7.755 -5.913 1.00 97.31 72 SER A O 1
ATOM 565 N N . ASP A 1 73 ? 0.640 6.059 -4.464 1.00 98.38 73 ASP A N 1
ATOM 566 C CA . ASP A 1 73 ? 1.369 5.147 -5.334 1.00 98.38 73 ASP A CA 1
ATOM 567 C C . ASP A 1 73 ? 0.900 3.704 -5.110 1.00 98.38 73 ASP A C 1
ATOM 569 O O . ASP A 1 73 ? 1.239 3.100 -4.090 1.00 98.38 73 ASP A O 1
ATOM 573 N N . PRO A 1 74 ? 0.152 3.115 -6.061 1.00 98.38 74 PRO A N 1
ATOM 574 C CA . PRO A 1 74 ? -0.336 1.747 -5.935 1.00 98.38 74 PRO A CA 1
ATOM 575 C C . PRO A 1 74 ? 0.772 0.697 -6.133 1.00 98.38 74 PRO A C 1
ATOM 577 O O . PRO A 1 74 ? 0.495 -0.496 -6.037 1.00 98.38 74 PRO A O 1
ATOM 580 N N . TYR A 1 75 ? 2.009 1.111 -6.431 1.00 98.69 75 TYR A N 1
ATOM 581 C CA . TYR A 1 75 ? 3.167 0.224 -6.471 1.00 98.69 75 TYR A CA 1
ATOM 582 C C . TYR A 1 75 ? 3.985 0.218 -5.173 1.00 98.69 75 TYR A C 1
ATOM 584 O O . TYR A 1 75 ? 4.923 -0.570 -5.066 1.00 98.69 75 TYR A O 1
ATOM 592 N N . ALA A 1 76 ? 3.675 1.094 -4.213 1.00 98.62 76 ALA A N 1
ATOM 593 C CA . ALA A 1 76 ? 4.391 1.164 -2.946 1.00 98.62 76 ALA A CA 1
ATOM 594 C C . ALA A 1 76 ? 3.822 0.187 -1.909 1.00 98.62 76 ALA A C 1
ATOM 596 O O . ALA A 1 76 ? 2.613 0.163 -1.675 1.00 98.62 76 ALA A O 1
ATOM 597 N N . ASN A 1 77 ? 4.701 -0.589 -1.271 1.00 98.69 77 ASN A N 1
ATOM 598 C CA . ASN A 1 77 ? 4.351 -1.467 -0.154 1.00 98.69 77 ASN A CA 1
ATOM 599 C C . ASN A 1 77 ? 4.302 -0.710 1.182 1.00 98.69 77 ASN A C 1
ATOM 601 O O . ASN A 1 77 ? 3.500 -1.077 2.047 1.00 98.69 77 ASN A O 1
ATOM 605 N N . ALA A 1 78 ? 5.115 0.346 1.338 1.00 98.62 78 ALA A N 1
ATOM 606 C CA . ALA A 1 78 ? 5.290 1.034 2.612 1.00 98.62 78 ALA A CA 1
ATOM 607 C C . ALA A 1 78 ? 5.374 2.557 2.518 1.00 98.62 78 ALA A C 1
ATOM 609 O O . ALA A 1 78 ? 5.999 3.127 1.619 1.00 98.62 78 ALA A O 1
ATOM 610 N N . HIS A 1 79 ? 4.829 3.230 3.529 1.00 98.69 79 HIS A N 1
ATOM 611 C CA . HIS A 1 79 ? 4.720 4.688 3.567 1.00 98.69 79 HIS A CA 1
ATOM 612 C C . HIS A 1 79 ? 5.135 5.223 4.931 1.00 98.69 79 HIS A C 1
ATOM 614 O O . HIS A 1 79 ? 4.923 4.581 5.962 1.00 98.69 79 HIS A O 1
ATOM 620 N N . THR A 1 80 ? 5.686 6.430 4.933 1.00 98.50 80 THR A N 1
ATOM 621 C CA . THR A 1 80 ? 5.969 7.182 6.157 1.00 98.50 80 THR A CA 1
ATOM 622 C C . THR A 1 80 ? 4.682 7.807 6.704 1.00 98.50 80 THR A C 1
ATOM 624 O O . THR A 1 80 ? 3.638 7.826 6.034 1.00 98.50 80 THR A O 1
ATOM 627 N N . GLN A 1 81 ? 4.719 8.316 7.937 1.00 97.31 81 GLN A N 1
ATOM 628 C CA . GLN A 1 81 ? 3.553 8.984 8.524 1.00 97.31 81 GLN A CA 1
ATOM 629 C C . GLN A 1 81 ? 3.238 10.282 7.777 1.00 97.31 81 GLN A C 1
ATOM 631 O O . GLN A 1 81 ? 2.078 10.561 7.451 1.00 97.31 81 GLN A O 1
ATOM 636 N N . HIS A 1 82 ? 4.282 11.047 7.462 1.00 96.25 82 HIS A N 1
ATOM 637 C CA . HIS A 1 82 ? 4.167 12.355 6.841 1.00 96.25 82 HIS A CA 1
ATOM 638 C C . HIS A 1 82 ? 4.593 12.333 5.374 1.00 96.25 82 HIS A C 1
ATOM 640 O O . HIS A 1 82 ? 5.649 11.819 5.018 1.00 96.25 82 HIS A O 1
ATOM 646 N N . VAL A 1 83 ? 3.797 12.972 4.513 1.00 94.00 83 VAL A N 1
ATOM 647 C CA . VAL A 1 83 ? 4.018 13.002 3.053 1.00 94.00 83 VAL A CA 1
ATOM 648 C C . VAL A 1 83 ? 5.277 13.761 2.617 1.00 94.00 83 VAL A C 1
ATOM 650 O O . VAL A 1 83 ? 5.678 13.662 1.468 1.00 94.00 83 VAL A O 1
ATOM 653 N N . TYR A 1 84 ? 5.889 14.533 3.513 1.00 94.94 84 TYR A N 1
ATOM 654 C CA . TYR A 1 84 ? 7.127 15.279 3.270 1.00 94.94 84 TYR A CA 1
ATOM 655 C C . TYR A 1 84 ? 8.375 14.562 3.801 1.00 94.94 84 TYR A C 1
ATOM 657 O O . TYR A 1 84 ? 9.488 15.045 3.609 1.00 94.94 84 TYR A O 1
ATOM 665 N N . GLU A 1 85 ? 8.207 13.431 4.486 1.00 96.44 85 GLU A N 1
ATOM 666 C CA . GLU A 1 85 ? 9.315 12.694 5.081 1.00 96.44 85 GLU A CA 1
ATOM 667 C C . GLU A 1 85 ? 10.109 11.946 4.007 1.00 96.44 85 GLU A C 1
ATOM 669 O O . GLU A 1 85 ? 9.537 11.291 3.129 1.00 96.44 85 GLU A O 1
ATOM 674 N N . ALA A 1 86 ? 11.435 12.066 4.073 1.00 94.56 86 ALA A N 1
ATOM 675 C CA . ALA A 1 86 ? 12.344 11.335 3.206 1.00 94.56 86 ALA A CA 1
ATOM 676 C C . ALA A 1 86 ? 12.523 9.902 3.713 1.00 94.56 86 ALA A C 1
ATOM 678 O O . ALA A 1 86 ? 12.613 9.661 4.914 1.00 94.56 86 ALA A O 1
ATOM 679 N N . SER A 1 87 ? 12.620 8.955 2.787 1.00 97.06 87 SER A N 1
ATOM 680 C CA . SER A 1 87 ? 12.858 7.557 3.123 1.00 97.06 87 SER A CA 1
ATOM 681 C C . SER A 1 87 ? 14.352 7.234 3.221 1.00 97.06 87 SER A C 1
ATOM 683 O O . SER A 1 87 ? 15.132 7.745 2.411 1.00 97.06 87 SER A O 1
ATOM 685 N N . PRO A 1 88 ? 14.766 6.320 4.121 1.00 96.44 88 PRO A N 1
ATOM 686 C CA . PRO A 1 88 ? 16.110 5.739 4.072 1.00 96.44 88 PRO A CA 1
ATOM 687 C C . PRO A 1 88 ? 16.390 5.000 2.749 1.00 96.44 88 PRO A C 1
ATOM 689 O O . PRO A 1 88 ? 17.542 4.870 2.348 1.00 96.44 88 PRO A O 1
ATOM 692 N N . ASN A 1 89 ? 15.343 4.577 2.035 1.00 96.88 89 ASN A N 1
ATOM 693 C CA . ASN A 1 89 ? 15.397 3.926 0.727 1.00 96.88 89 ASN A CA 1
ATOM 694 C C . ASN A 1 89 ? 15.275 4.917 -0.449 1.00 96.88 89 ASN A C 1
ATOM 696 O O . ASN A 1 89 ? 15.038 4.506 -1.581 1.00 96.88 89 ASN A O 1
ATOM 700 N N . ALA A 1 90 ? 15.411 6.232 -0.227 1.00 96.38 90 ALA A N 1
ATOM 701 C CA . ALA A 1 90 ? 15.233 7.242 -1.281 1.00 96.38 90 ALA A CA 1
ATOM 702 C C . ALA A 1 90 ? 16.209 7.098 -2.468 1.00 96.38 90 ALA A C 1
ATOM 704 O O . ALA A 1 90 ? 15.946 7.644 -3.537 1.00 96.38 90 ALA A O 1
ATOM 705 N N . ALA A 1 91 ? 17.316 6.368 -2.288 1.00 97.12 91 ALA A N 1
ATOM 706 C CA . ALA A 1 91 ? 18.281 6.063 -3.341 1.00 97.12 91 ALA A CA 1
ATOM 707 C C . ALA A 1 91 ? 17.851 4.911 -4.274 1.00 97.12 91 ALA A C 1
ATOM 709 O O . ALA A 1 91 ? 18.531 4.667 -5.273 1.00 97.12 91 ALA A O 1
ATOM 710 N N . ASP A 1 92 ? 16.754 4.203 -3.977 1.00 98.12 92 ASP A N 1
ATOM 711 C CA . ASP A 1 92 ? 16.228 3.160 -4.858 1.00 98.12 92 ASP A CA 1
ATOM 712 C C . ASP A 1 92 ? 15.852 3.736 -6.226 1.00 98.12 92 ASP A C 1
ATOM 714 O O . ASP A 1 92 ? 15.098 4.708 -6.350 1.00 98.12 92 ASP A O 1
ATOM 718 N N . VAL A 1 93 ? 16.326 3.083 -7.285 1.00 98.00 93 VAL A N 1
ATOM 719 C CA . VAL A 1 93 ? 16.025 3.473 -8.660 1.00 98.00 93 VAL A CA 1
ATOM 720 C C . VAL A 1 93 ? 14.776 2.732 -9.103 1.00 98.00 93 VAL A C 1
ATOM 722 O O . VAL A 1 93 ? 14.811 1.592 -9.561 1.00 98.00 93 VAL A O 1
ATOM 725 N N . THR A 1 94 ? 13.637 3.393 -8.974 1.00 98.25 94 THR A N 1
ATOM 726 C CA . THR A 1 94 ? 12.329 2.836 -9.322 1.00 98.25 94 THR A CA 1
ATOM 727 C C . THR A 1 94 ? 11.538 3.825 -10.158 1.00 98.25 94 THR A C 1
ATOM 729 O O . THR A 1 94 ? 11.692 5.040 -10.024 1.00 98.25 94 THR A O 1
ATOM 732 N N . SER A 1 95 ? 10.702 3.315 -11.058 1.00 97.62 95 SER A N 1
ATOM 733 C CA . SER A 1 95 ? 9.870 4.163 -11.907 1.00 97.62 95 SER A CA 1
ATOM 734 C C . SER A 1 95 ? 8.590 3.467 -12.346 1.00 97.62 95 SER A C 1
ATOM 736 O O . SER A 1 95 ? 8.457 2.244 -12.247 1.00 97.62 95 SER A O 1
ATOM 738 N N . SER A 1 96 ? 7.653 4.259 -12.846 1.00 95.81 96 SER A N 1
ATOM 739 C CA . SER A 1 96 ? 6.454 3.810 -13.550 1.00 95.81 96 SER A CA 1
ATOM 740 C C . SER A 1 96 ? 6.385 4.441 -14.941 1.00 95.81 96 SER A C 1
ATOM 742 O O . SER A 1 96 ? 7.180 5.321 -15.294 1.00 95.81 96 SER A O 1
ATOM 744 N N . GLN A 1 97 ? 5.453 3.959 -15.758 1.00 92.44 97 GLN A N 1
ATOM 745 C CA . GLN A 1 97 ? 5.231 4.496 -17.097 1.00 92.44 97 GLN A CA 1
ATOM 746 C C . GLN A 1 97 ? 4.771 5.966 -17.037 1.00 92.44 97 GLN A C 1
ATOM 748 O O . GLN A 1 97 ? 3.876 6.311 -16.264 1.00 92.44 97 GLN A O 1
ATOM 753 N N . GLY A 1 98 ? 5.398 6.827 -17.844 1.00 90.69 98 GLY A N 1
ATOM 754 C CA . GLY A 1 98 ? 5.019 8.229 -18.031 1.00 90.69 98 GLY A CA 1
ATOM 755 C C . GLY A 1 98 ? 4.239 8.457 -19.327 1.00 90.69 98 GLY A C 1
ATOM 756 O O . GLY A 1 98 ? 3.700 7.529 -19.926 1.00 90.69 98 GLY A O 1
ATOM 757 N N . TYR A 1 99 ? 4.175 9.711 -19.782 1.00 89.50 99 TYR A N 1
ATOM 758 C CA . TYR A 1 99 ? 3.558 10.041 -21.069 1.00 89.50 99 TYR A CA 1
ATOM 759 C C . TYR A 1 99 ? 4.476 9.651 -22.239 1.00 89.50 99 TYR A C 1
ATOM 761 O O . TYR A 1 99 ? 5.662 10.003 -22.254 1.00 89.50 99 TYR A O 1
ATOM 769 N N . GLY A 1 100 ? 3.935 8.951 -23.239 1.00 90.12 100 GLY A N 1
ATOM 770 C CA . GLY A 1 100 ? 4.696 8.501 -24.407 1.00 90.12 100 GLY A CA 1
ATOM 771 C C . GLY A 1 100 ? 5.854 7.581 -24.013 1.00 90.12 100 GLY A C 1
ATOM 772 O O . GLY A 1 100 ? 5.649 6.578 -23.342 1.00 90.12 100 GLY A O 1
ATOM 773 N N . SER A 1 101 ? 7.077 7.931 -24.417 1.00 92.00 101 SER A N 1
ATOM 774 C CA . SER A 1 101 ? 8.286 7.154 -24.095 1.00 92.00 101 SER A CA 1
ATOM 775 C C . SER A 1 101 ? 8.953 7.542 -22.769 1.00 92.00 101 SER A C 1
ATOM 777 O O . SER A 1 101 ? 10.019 7.020 -22.451 1.00 92.00 101 SER A O 1
ATOM 779 N N . SER A 1 102 ? 8.370 8.475 -22.009 1.00 94.19 102 SER A N 1
ATOM 780 C CA . SER A 1 102 ? 8.938 8.918 -20.731 1.00 94.19 102 SER A CA 1
ATOM 781 C C . SER A 1 102 ? 8.646 7.935 -19.593 1.00 94.19 102 SER A C 1
ATOM 783 O O . SER A 1 102 ? 7.691 7.157 -19.638 1.00 94.19 102 SER A O 1
ATOM 785 N N . ARG A 1 103 ? 9.472 7.991 -18.545 1.00 94.88 103 ARG A N 1
ATOM 786 C CA . ARG A 1 103 ? 9.268 7.269 -17.284 1.00 94.88 103 ARG A CA 1
ATOM 787 C C . ARG A 1 103 ? 9.232 8.264 -16.132 1.00 94.88 103 ARG A C 1
ATOM 789 O O . ARG A 1 103 ? 9.956 9.258 -16.152 1.00 94.88 103 ARG A O 1
ATOM 796 N N . LEU A 1 104 ? 8.393 7.992 -15.140 1.00 95.25 104 LEU A N 1
ATOM 797 C CA . LEU A 1 104 ? 8.252 8.818 -13.943 1.00 95.25 104 LEU A CA 1
ATOM 798 C C . LEU A 1 104 ? 9.043 8.185 -12.802 1.00 95.25 104 LEU A C 1
ATOM 800 O O . LEU A 1 104 ? 8.857 7.002 -12.519 1.00 95.25 104 LEU A O 1
ATOM 804 N N . GLY A 1 105 ? 9.912 8.960 -12.149 1.00 96.12 105 GLY A N 1
ATOM 805 C CA . GLY A 1 105 ? 10.599 8.515 -10.935 1.00 96.12 105 GLY A CA 1
ATOM 806 C C . GLY A 1 105 ? 9.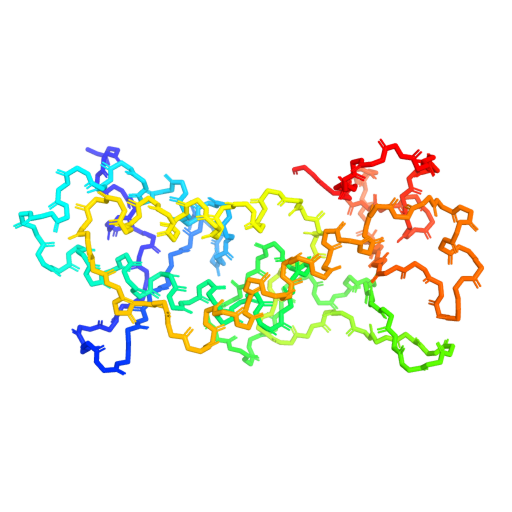588 8.112 -9.858 1.00 96.12 105 GLY A C 1
ATOM 807 O O . GLY A 1 105 ? 8.599 8.811 -9.643 1.00 96.12 105 GLY A O 1
ATOM 808 N N . GLY A 1 106 ? 9.809 6.956 -9.235 1.00 95.75 106 GLY A N 1
ATOM 809 C CA . GLY A 1 106 ? 8.854 6.351 -8.310 1.00 95.75 106 GLY A CA 1
ATOM 810 C C . GLY A 1 106 ? 9.086 6.731 -6.849 1.00 95.75 106 GLY A C 1
ATOM 811 O O . GLY A 1 106 ? 8.119 7.019 -6.148 1.00 95.75 106 GLY A O 1
ATOM 812 N N . MET A 1 107 ? 10.340 6.759 -6.377 1.00 97.38 107 MET A N 1
ATOM 813 C CA . MET A 1 107 ? 10.629 7.197 -5.006 1.00 97.38 107 MET A CA 1
ATOM 814 C C . MET A 1 107 ? 10.400 8.700 -4.868 1.00 97.38 107 MET A C 1
ATOM 816 O O . MET A 1 107 ? 10.894 9.500 -5.663 1.00 97.38 107 MET A O 1
ATOM 820 N N . ARG A 1 108 ? 9.658 9.077 -3.829 1.00 96.00 108 ARG A N 1
ATOM 821 C CA . ARG A 1 108 ? 9.361 10.464 -3.465 1.00 96.00 108 ARG A CA 1
ATOM 822 C C . ARG A 1 108 ? 9.017 10.552 -1.974 1.00 96.00 108 ARG A C 1
ATOM 824 O O . ARG A 1 108 ? 8.694 9.516 -1.385 1.00 96.00 108 ARG A O 1
ATOM 831 N N . PRO A 1 109 ? 9.058 11.753 -1.367 1.00 97.31 109 PRO A N 1
ATOM 832 C CA . PRO A 1 109 ? 8.655 11.934 0.023 1.00 97.31 109 PRO A CA 1
ATOM 833 C C . PRO A 1 109 ? 7.273 11.329 0.311 1.00 97.31 109 PRO A C 1
ATOM 835 O O . PRO A 1 109 ? 6.387 11.343 -0.549 1.00 97.31 109 PRO A O 1
ATOM 838 N N . GLY A 1 110 ? 7.108 10.745 1.498 1.00 97.62 110 GLY A N 1
ATOM 839 C CA . GLY A 1 110 ? 5.890 10.024 1.881 1.00 97.62 110 GLY A CA 1
ATOM 840 C C . GLY A 1 110 ? 5.901 8.516 1.595 1.00 97.62 110 GLY A C 1
ATOM 841 O O . GLY A 1 110 ? 5.124 7.780 2.205 1.00 97.62 110 GLY A O 1
ATOM 842 N N . ILE A 1 111 ? 6.763 8.037 0.691 1.00 98.50 111 ILE A N 1
ATOM 843 C CA . ILE A 1 111 ? 6.941 6.606 0.401 1.00 98.50 111 ILE A CA 1
ATOM 844 C C . ILE A 1 111 ? 8.153 6.107 1.182 1.00 98.50 111 ILE A C 1
ATOM 846 O O . ILE A 1 111 ? 9.259 6.593 0.958 1.00 98.50 111 ILE A O 1
ATOM 850 N N . PHE A 1 112 ? 7.957 5.131 2.072 1.00 98.56 112 PHE A N 1
ATOM 851 C CA . PHE A 1 112 ? 9.049 4.495 2.812 1.00 98.56 112 PHE A CA 1
ATOM 852 C C . PHE A 1 112 ? 9.753 3.445 1.950 1.00 98.56 112 PHE A C 1
ATOM 854 O O . PHE A 1 112 ? 10.979 3.410 1.888 1.00 98.56 112 PHE A O 1
ATOM 861 N N . GLU A 1 113 ? 8.996 2.609 1.249 1.00 98.62 113 GLU A N 1
ATOM 862 C CA . GLU A 1 113 ? 9.541 1.627 0.319 1.00 98.62 113 GLU A CA 1
ATOM 863 C C . GLU A 1 113 ? 8.575 1.445 -0.851 1.00 98.62 113 GLU A C 1
ATOM 865 O O . GLU A 1 113 ? 7.353 1.543 -0.706 1.00 98.62 113 GLU A O 1
ATOM 870 N N . ARG A 1 114 ? 9.142 1.227 -2.040 1.00 98.38 114 ARG A N 1
ATOM 871 C CA . ARG A 1 114 ? 8.380 1.063 -3.276 1.00 98.38 114 ARG A CA 1
ATOM 872 C C . ARG A 1 114 ? 8.606 -0.296 -3.920 1.00 98.38 114 ARG A C 1
ATOM 874 O O . ARG A 1 114 ? 8.717 -0.375 -5.143 1.00 98.38 114 ARG A O 1
ATOM 881 N N . LYS A 1 115 ? 8.713 -1.357 -3.119 1.00 98.62 115 LYS A N 1
ATOM 882 C CA . LYS A 1 115 ? 8.736 -2.733 -3.622 1.00 98.62 115 LYS A CA 1
ATOM 883 C C . LYS A 1 115 ? 7.307 -3.142 -3.958 1.00 98.62 115 LYS A C 1
ATOM 885 O O . LYS A 1 115 ? 6.446 -3.172 -3.087 1.00 98.62 115 LYS A O 1
ATOM 890 N N . TYR A 1 116 ? 7.032 -3.412 -5.233 1.00 98.62 116 TYR A N 1
ATOM 891 C CA . TYR A 1 116 ? 5.688 -3.813 -5.625 1.00 98.62 116 TYR A CA 1
ATOM 892 C C . TYR A 1 116 ? 5.400 -5.255 -5.205 1.00 98.62 116 TYR A C 1
ATOM 894 O O . TYR A 1 116 ? 5.933 -6.216 -5.768 1.00 98.62 116 TYR A O 1
ATOM 902 N N . GLU A 1 117 ? 4.481 -5.370 -4.259 1.00 98.56 117 GLU A N 1
ATOM 903 C CA . GLU A 1 117 ? 3.985 -6.619 -3.702 1.00 98.56 117 GLU A CA 1
ATOM 904 C C . GLU A 1 117 ? 2.480 -6.688 -3.972 1.00 98.56 117 GLU A C 1
ATOM 906 O O . GLU A 1 117 ? 1.710 -5.828 -3.528 1.00 98.56 117 GLU A O 1
ATOM 911 N N . LEU A 1 118 ? 2.039 -7.699 -4.726 1.00 98.38 118 LEU A N 1
ATOM 912 C CA . LEU A 1 118 ? 0.630 -7.866 -5.094 1.00 98.38 118 LEU A CA 1
ATOM 913 C C . LEU A 1 118 ? -0.283 -7.868 -3.858 1.00 98.38 118 LEU A C 1
ATOM 915 O O . LEU A 1 118 ? -1.388 -7.314 -3.885 1.00 98.38 118 LEU A O 1
ATOM 919 N N . ASP A 1 119 ? 0.174 -8.478 -2.768 1.00 98.56 119 ASP A N 1
ATOM 920 C CA . ASP A 1 119 ? -0.600 -8.618 -1.545 1.00 98.56 119 ASP A CA 1
ATOM 921 C C . ASP A 1 119 ? -0.757 -7.301 -0.769 1.00 98.56 119 ASP A C 1
ATOM 923 O O . ASP A 1 119 ? -1.736 -7.181 -0.036 1.00 98.56 119 ASP A O 1
ATOM 927 N N . SER A 1 120 ? 0.079 -6.279 -0.999 1.00 98.75 120 SER A N 1
ATOM 928 C CA . SER A 1 120 ? -0.132 -4.936 -0.430 1.00 98.75 120 SER A CA 1
ATOM 929 C C . SER A 1 120 ? -1.484 -4.360 -0.866 1.00 98.75 120 SER A C 1
ATOM 931 O O . SER A 1 120 ? -2.266 -3.866 -0.051 1.00 98.75 120 SER A O 1
ATOM 933 N N . LEU A 1 121 ? -1.830 -4.517 -2.148 1.00 98.81 121 LEU A N 1
ATOM 934 C CA . LEU A 1 121 ? -3.134 -4.096 -2.666 1.00 98.81 121 LEU A CA 1
ATOM 935 C C . LEU A 1 121 ? -4.263 -5.028 -2.207 1.00 98.81 121 LEU A C 1
ATOM 937 O O . LEU A 1 121 ? -5.389 -4.580 -1.977 1.00 98.81 121 LEU A O 1
ATOM 941 N N . MET A 1 122 ? -3.979 -6.324 -2.044 1.00 98.69 122 MET A N 1
ATOM 942 C CA . MET A 1 122 ? -4.969 -7.268 -1.515 1.00 98.69 122 MET A CA 1
ATOM 943 C C . MET A 1 122 ? -5.271 -7.006 -0.038 1.00 98.69 122 MET A C 1
ATOM 945 O O . MET A 1 122 ? -6.417 -7.175 0.373 1.00 98.69 122 MET A O 1
ATOM 949 N N . ALA A 1 123 ? -4.295 -6.551 0.749 1.00 98.81 123 ALA A N 1
ATOM 950 C CA . ALA A 1 123 ? -4.466 -6.173 2.146 1.00 98.81 123 ALA A CA 1
ATOM 951 C C . ALA A 1 123 ? -5.444 -4.999 2.287 1.00 98.81 123 ALA A C 1
ATOM 953 O O . ALA A 1 123 ? -6.400 -5.096 3.059 1.00 98.81 123 ALA A O 1
ATOM 954 N N . PHE A 1 124 ? -5.307 -3.970 1.445 1.00 98.88 124 PHE A N 1
ATOM 955 C CA . PHE A 1 124 ? -6.261 -2.859 1.372 1.00 98.88 124 PHE A CA 1
ATOM 956 C C . PHE A 1 124 ? -7.698 -3.319 1.079 1.00 98.88 124 PHE A C 1
ATOM 958 O O . PHE A 1 124 ? -8.647 -2.952 1.786 1.00 98.88 124 PHE A O 1
ATOM 965 N N . LEU A 1 125 ? -7.875 -4.177 0.068 1.00 98.81 125 LEU A N 1
ATOM 966 C CA . LEU A 1 125 ? -9.194 -4.719 -0.277 1.00 98.81 125 LEU A CA 1
ATOM 967 C C . LEU A 1 125 ? -9.749 -5.622 0.836 1.00 98.81 125 LEU A C 1
ATOM 969 O O . LEU A 1 125 ? -10.935 -5.542 1.170 1.00 98.81 125 LEU A O 1
ATOM 973 N N . LYS A 1 126 ? -8.894 -6.455 1.442 1.00 98.81 126 LYS A N 1
ATOM 974 C CA . LYS A 1 126 ? -9.240 -7.347 2.553 1.00 98.81 126 LYS A CA 1
ATOM 975 C C . LYS A 1 126 ? -9.699 -6.552 3.767 1.00 98.81 126 LYS A C 1
ATOM 977 O O . LYS A 1 126 ? -10.742 -6.895 4.322 1.00 98.81 126 LYS A O 1
ATOM 982 N N . LEU A 1 127 ? -8.973 -5.504 4.163 1.00 98.88 127 LEU A N 1
ATOM 983 C CA . LEU A 1 127 ? -9.358 -4.624 5.267 1.00 98.88 127 LEU A CA 1
ATOM 984 C C . LEU A 1 127 ? -10.723 -3.991 4.997 1.00 98.88 127 LEU A C 1
ATOM 986 O O . LEU A 1 127 ? -11.632 -4.136 5.812 1.00 98.88 127 LEU A O 1
ATOM 990 N N . SER A 1 128 ? -10.881 -3.381 3.819 1.00 98.62 128 SER A N 1
ATOM 991 C CA . SER A 1 128 ? -12.115 -2.708 3.399 1.00 98.62 128 SER A CA 1
ATOM 992 C C . SER A 1 128 ? -13.326 -3.644 3.474 1.00 98.62 128 SER A C 1
ATOM 994 O O . SER A 1 128 ? -14.321 -3.350 4.138 1.00 98.62 128 SER A O 1
ATOM 996 N N . ARG A 1 129 ? -13.219 -4.829 2.858 1.00 98.69 129 ARG A N 1
ATOM 997 C CA . ARG A 1 129 ? -14.288 -5.837 2.869 1.00 98.69 129 ARG A CA 1
ATOM 998 C C . ARG A 1 129 ? -14.561 -6.359 4.275 1.00 98.69 129 ARG A C 1
ATOM 1000 O O . ARG A 1 129 ? -15.718 -6.581 4.622 1.00 98.69 129 ARG A O 1
ATOM 1007 N N . SER A 1 130 ? -13.517 -6.616 5.060 1.00 98.69 130 SER A N 1
ATOM 1008 C CA . SER A 1 130 ? -13.662 -7.227 6.388 1.00 98.69 130 SER A CA 1
ATOM 1009 C C . SER A 1 130 ? -14.282 -6.260 7.390 1.00 98.69 130 SER A C 1
ATOM 1011 O O . SER A 1 130 ? -15.132 -6.679 8.170 1.00 98.69 130 SER A O 1
ATOM 1013 N N . TYR A 1 131 ? -13.926 -4.976 7.314 1.00 98.62 131 TYR A N 1
ATOM 1014 C CA . TYR A 1 131 ? -14.579 -3.914 8.068 1.00 98.62 131 TYR A CA 1
ATOM 1015 C C . TYR A 1 131 ? -16.069 -3.850 7.742 1.00 98.62 131 TYR A C 1
ATOM 1017 O O . TYR A 1 131 ? -16.887 -4.033 8.638 1.00 98.62 131 TYR A O 1
ATOM 1025 N N . TYR A 1 132 ? -16.425 -3.702 6.459 1.00 98.44 132 TYR A N 1
ATOM 1026 C CA . TYR A 1 132 ? -17.829 -3.596 6.057 1.00 98.44 132 TYR A CA 1
ATOM 1027 C C . TYR A 1 132 ? -18.647 -4.823 6.467 1.00 98.44 132 TYR A C 1
ATOM 1029 O O . TYR A 1 132 ? -19.752 -4.692 6.982 1.00 98.44 132 TYR A O 1
ATOM 1037 N N . ALA A 1 133 ? -18.091 -6.026 6.302 1.00 98.38 133 ALA A N 1
ATOM 1038 C CA . ALA A 1 133 ? -18.755 -7.255 6.726 1.00 98.38 133 ALA A CA 1
ATOM 1039 C C . ALA A 1 133 ? -18.987 -7.314 8.249 1.00 98.38 133 ALA A C 1
ATOM 1041 O O . ALA A 1 133 ? -19.968 -7.908 8.694 1.00 98.38 133 ALA A O 1
ATOM 1042 N N . ALA A 1 134 ? -18.095 -6.718 9.046 1.00 98.12 134 ALA A N 1
ATOM 1043 C CA . ALA A 1 134 ? -18.197 -6.704 10.500 1.00 98.12 134 ALA A CA 1
ATOM 1044 C C . ALA A 1 134 ? -19.112 -5.586 11.026 1.00 98.12 134 ALA A C 1
ATOM 1046 O O . ALA A 1 134 ? -19.815 -5.811 12.007 1.00 98.12 134 ALA A O 1
ATOM 1047 N N . THR A 1 135 ? -19.128 -4.406 10.404 1.00 97.50 135 THR A N 1
ATOM 1048 C CA . THR A 1 135 ? -19.834 -3.219 10.923 1.00 97.50 135 THR A CA 1
ATOM 1049 C C . THR A 1 135 ? -21.128 -2.902 10.178 1.00 97.50 135 THR A C 1
ATOM 1051 O O . THR A 1 135 ? -22.058 -2.375 10.780 1.00 97.50 135 THR A O 1
ATOM 1054 N N . GLY A 1 136 ? -21.201 -3.215 8.883 1.00 97.69 136 GLY A N 1
ATOM 1055 C CA . GLY A 1 136 ? -22.225 -2.698 7.974 1.00 97.69 136 GLY A CA 1
ATOM 1056 C C . GLY A 1 136 ? -22.077 -1.205 7.656 1.00 97.69 136 GLY A C 1
ATOM 1057 O O . GLY A 1 136 ? -22.937 -0.661 6.971 1.00 97.69 136 GLY A O 1
ATOM 1058 N N . ASP A 1 137 ? -21.015 -0.545 8.133 1.00 96.31 137 ASP A N 1
ATOM 1059 C CA . ASP A 1 137 ? -20.810 0.897 7.984 1.00 96.31 137 ASP A CA 1
ATOM 1060 C C . ASP A 1 137 ? -20.221 1.235 6.604 1.00 96.31 137 ASP A C 1
ATOM 1062 O O . ASP A 1 137 ? -19.088 0.836 6.310 1.00 96.31 137 ASP A O 1
ATOM 1066 N N . PRO A 1 138 ? -20.959 1.961 5.740 1.00 96.75 138 PRO A N 1
ATOM 1067 C CA . PRO A 1 138 ? -20.474 2.330 4.423 1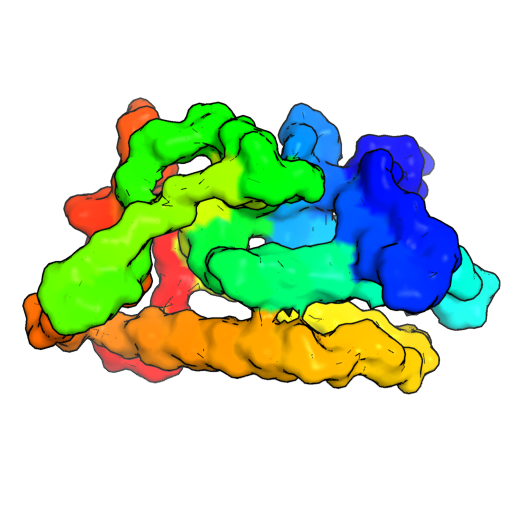.00 96.75 138 PRO A CA 1
ATOM 1068 C C . PRO A 1 138 ? -19.603 3.597 4.413 1.00 96.75 138 PRO A C 1
ATOM 1070 O O . PRO A 1 138 ? -19.064 3.930 3.354 1.00 96.75 138 PRO A O 1
ATOM 1073 N N . ALA A 1 139 ? -19.484 4.325 5.531 1.00 94.75 139 ALA A N 1
ATOM 1074 C CA . ALA A 1 139 ? -18.879 5.656 5.577 1.00 94.75 139 ALA A CA 1
ATOM 1075 C C . ALA A 1 139 ? -17.460 5.734 4.971 1.00 94.75 139 ALA A C 1
ATOM 1077 O O . ALA A 1 139 ? -17.204 6.683 4.224 1.00 94.75 139 ALA A O 1
ATOM 1078 N N . PRO A 1 140 ? -16.555 4.747 5.165 1.00 95.62 140 PRO A N 1
ATOM 1079 C CA . PRO A 1 140 ? -15.219 4.797 4.562 1.00 95.62 140 PRO A CA 1
ATOM 1080 C C . PRO A 1 140 ? -15.189 4.664 3.025 1.00 95.62 140 PRO A C 1
ATOM 1082 O O . PRO A 1 140 ? -14.173 4.968 2.401 1.00 95.62 140 PRO A O 1
ATOM 1085 N N . PHE A 1 141 ? -16.272 4.219 2.374 1.00 97.81 141 PHE A N 1
ATOM 1086 C CA . PHE A 1 141 ? -16.274 3.820 0.953 1.00 97.81 141 PHE A CA 1
ATOM 1087 C C . PHE A 1 141 ? -16.741 4.932 0.001 1.00 97.81 141 PHE A C 1
ATOM 1089 O O . PHE A 1 141 ? -17.552 4.731 -0.913 1.00 97.81 141 PHE A O 1
ATOM 1096 N N . GLY A 1 142 ? -16.203 6.133 0.214 1.00 96.69 142 GLY A N 1
ATOM 1097 C CA . GLY A 1 142 ? -16.465 7.326 -0.589 1.00 96.69 142 GLY A CA 1
ATOM 1098 C C . GLY A 1 142 ? -15.794 7.332 -1.971 1.00 96.69 142 GLY A C 1
ATOM 1099 O O . GLY A 1 142 ? -15.308 6.320 -2.482 1.00 96.69 142 GLY A O 1
ATOM 1100 N N . GLN A 1 143 ? -15.762 8.510 -2.603 1.00 98.25 143 GLN A N 1
ATOM 1101 C CA . GLN A 1 143 ? -15.202 8.675 -3.951 1.00 98.25 143 GLN A CA 1
ATOM 1102 C C . GLN A 1 143 ? -13.711 8.333 -4.020 1.00 98.25 143 GLN A C 1
ATOM 1104 O O . GLN A 1 143 ? -13.296 7.657 -4.957 1.00 98.25 143 GLN A O 1
ATOM 1109 N N . GLN A 1 144 ? -12.925 8.754 -3.027 1.00 98.25 144 GLN A N 1
ATOM 1110 C CA . GLN A 1 144 ? -11.489 8.466 -2.986 1.00 98.25 144 GLN A CA 1
ATOM 1111 C C . GLN A 1 144 ? -11.218 6.962 -2.903 1.00 98.25 144 GLN A C 1
ATOM 1113 O O . GLN A 1 144 ? -10.411 6.441 -3.667 1.00 98.25 144 GLN A O 1
ATOM 1118 N N . TRP A 1 145 ? -11.974 6.234 -2.076 1.00 98.69 145 TRP A N 1
ATOM 1119 C CA . TRP A 1 145 ? -11.863 4.778 -1.988 1.00 98.69 145 TRP A CA 1
ATOM 1120 C C . TRP A 1 145 ? -12.159 4.096 -3.329 1.00 98.69 145 TRP A C 1
ATOM 1122 O O . TRP A 1 145 ? -11.410 3.228 -3.773 1.00 98.69 145 TRP A O 1
ATOM 1132 N N . ARG A 1 146 ? -13.208 4.530 -4.041 1.00 98.75 146 ARG A N 1
ATOM 1133 C CA . ARG A 1 146 ? -13.519 4.001 -5.382 1.00 98.75 146 ARG A CA 1
ATOM 1134 C C . ARG A 1 146 ? -12.413 4.296 -6.393 1.00 98.75 146 ARG A C 1
ATOM 1136 O O . ARG A 1 146 ? -12.091 3.424 -7.200 1.00 98.75 146 ARG A O 1
ATOM 1143 N N . SER A 1 147 ? -11.818 5.487 -6.338 1.00 98.88 147 SER A N 1
ATOM 1144 C CA . SER A 1 147 ? -10.649 5.833 -7.151 1.00 98.88 147 SER A CA 1
ATOM 1145 C C . SER A 1 147 ? -9.454 4.933 -6.818 1.00 98.88 147 SER A C 1
ATOM 1147 O O . SER A 1 147 ? -8.818 4.421 -7.735 1.00 98.88 147 SER A O 1
ATOM 1149 N N . ALA A 1 148 ? -9.202 4.647 -5.537 1.00 98.88 148 ALA A N 1
ATOM 1150 C CA . ALA A 1 148 ? -8.151 3.722 -5.115 1.00 98.88 148 ALA A CA 1
ATOM 1151 C C . ALA A 1 148 ? -8.390 2.310 -5.673 1.00 98.88 148 ALA A C 1
ATOM 1153 O O . ALA A 1 148 ? -7.490 1.718 -6.264 1.00 98.88 148 ALA A O 1
ATOM 1154 N N . VAL A 1 149 ? -9.620 1.791 -5.591 1.00 98.88 149 VAL A N 1
ATOM 1155 C CA . VAL A 1 149 ? -9.989 0.495 -6.190 1.00 98.88 149 VAL A CA 1
ATOM 1156 C C . VAL A 1 149 ? -9.802 0.492 -7.712 1.00 98.88 149 VAL A C 1
ATOM 1158 O O . VAL A 1 149 ? -9.341 -0.503 -8.279 1.00 98.88 149 VAL A O 1
ATOM 1161 N N . ALA A 1 150 ? -10.120 1.597 -8.393 1.00 98.88 150 ALA A N 1
ATOM 1162 C CA . ALA A 1 150 ? -9.863 1.732 -9.823 1.00 98.88 150 ALA A CA 1
ATOM 1163 C C . ALA A 1 150 ? -8.355 1.692 -10.139 1.00 98.88 150 ALA A C 1
ATOM 1165 O O . ALA A 1 150 ? -7.969 0.996 -11.083 1.00 98.88 150 ALA A O 1
ATOM 1166 N N . SER A 1 151 ? -7.518 2.348 -9.327 1.00 98.69 151 SER A N 1
ATOM 1167 C CA . SER A 1 151 ? -6.052 2.281 -9.422 1.00 98.69 151 SER A CA 1
ATOM 1168 C C . SER A 1 151 ? -5.527 0.864 -9.195 1.00 98.69 151 SER A C 1
ATOM 1170 O O . SER A 1 151 ? -4.722 0.390 -9.995 1.00 98.69 151 SER A O 1
ATOM 1172 N N . VAL A 1 152 ? -6.040 0.140 -8.189 1.00 98.81 152 VAL A N 1
ATOM 1173 C CA . VAL A 1 152 ? -5.704 -1.281 -7.975 1.00 98.81 152 VAL A CA 1
ATOM 1174 C C . VAL A 1 152 ? -6.001 -2.087 -9.234 1.00 98.81 152 VAL A C 1
ATOM 1176 O O . VAL A 1 152 ? -5.126 -2.772 -9.757 1.00 98.81 152 VAL A O 1
ATOM 1179 N N . ARG A 1 153 ? -7.216 -1.966 -9.780 1.00 98.75 153 ARG A N 1
ATOM 1180 C CA . ARG A 1 153 ? -7.604 -2.683 -11.001 1.00 98.75 153 ARG A CA 1
ATOM 1181 C C . ARG A 1 153 ? -6.695 -2.341 -12.185 1.00 98.75 153 ARG A C 1
ATOM 1183 O O . ARG A 1 153 ? -6.380 -3.235 -12.966 1.00 98.75 153 ARG A O 1
ATOM 1190 N N . ALA A 1 154 ? -6.292 -1.079 -12.327 1.00 98.44 154 ALA A N 1
ATOM 1191 C CA . ALA A 1 154 ? -5.388 -0.648 -13.389 1.00 98.44 154 ALA A CA 1
ATOM 1192 C C . ALA A 1 154 ? -4.003 -1.301 -13.258 1.00 98.44 154 ALA A C 1
ATOM 1194 O O . ALA A 1 154 ? -3.510 -1.855 -14.240 1.00 98.44 154 ALA A O 1
ATOM 1195 N N . VAL A 1 155 ? -3.424 -1.324 -12.051 1.00 98.31 155 VAL A N 1
ATOM 1196 C CA . VAL A 1 155 ? -2.139 -1.995 -11.785 1.00 98.31 155 VAL A CA 1
ATOM 1197 C C . VAL A 1 155 ? -2.223 -3.491 -12.072 1.00 98.31 155 VAL A C 1
ATOM 1199 O O . VAL A 1 155 ? -1.393 -4.015 -12.813 1.00 98.31 155 VAL A O 1
ATOM 1202 N N . LEU A 1 156 ? -3.267 -4.169 -11.579 1.00 98.50 156 LEU A N 1
ATOM 1203 C CA . LEU A 1 156 ? -3.459 -5.600 -11.835 1.00 98.50 156 LEU A CA 1
ATOM 1204 C C . LEU A 1 156 ? -3.557 -5.904 -13.335 1.00 98.50 156 LEU A C 1
ATOM 1206 O O . LEU A 1 156 ? -3.000 -6.889 -13.805 1.00 98.50 156 LEU A O 1
ATOM 1210 N N . ARG A 1 157 ? -4.246 -5.055 -14.110 1.00 98.06 157 ARG A N 1
ATOM 1211 C CA . ARG A 1 157 ? -4.334 -5.205 -15.571 1.00 98.06 157 ARG A CA 1
ATOM 1212 C C . ARG A 1 157 ? -2.997 -4.960 -16.262 1.00 98.06 157 ARG A C 1
ATOM 1214 O O . ARG A 1 157 ? -2.651 -5.720 -17.162 1.00 98.06 157 ARG A O 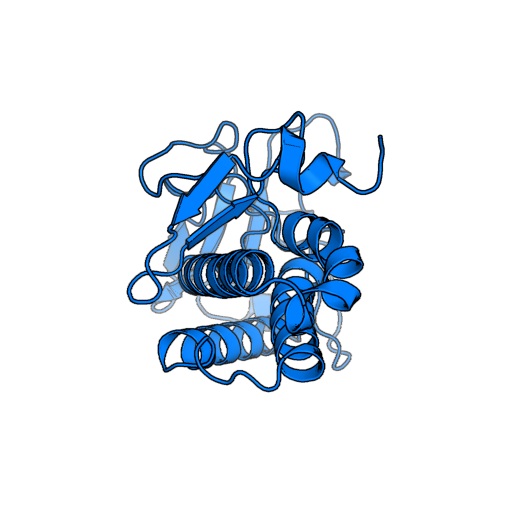1
ATOM 1221 N N . ALA A 1 158 ? -2.256 -3.933 -15.855 1.00 96.50 158 ALA A N 1
ATOM 1222 C CA . ALA A 1 158 ? -0.951 -3.626 -16.432 1.00 96.50 158 ALA A CA 1
ATOM 1223 C C . ALA A 1 158 ? 0.036 -4.786 -16.218 1.00 96.50 158 ALA A C 1
ATOM 1225 O O . ALA A 1 158 ? 0.717 -5.218 -17.147 1.00 96.50 158 ALA A O 1
ATOM 1226 N N . LEU A 1 159 ? 0.035 -5.375 -15.021 1.00 97.12 159 LEU A N 1
ATOM 1227 C CA . LEU A 1 159 ? 0.950 -6.454 -14.650 1.00 97.12 159 LEU A CA 1
ATOM 1228 C C . LEU A 1 159 ? 0.539 -7.848 -15.148 1.00 97.12 159 LEU A C 1
ATOM 1230 O O . LEU A 1 159 ? 1.282 -8.806 -14.926 1.00 97.12 159 LEU A O 1
ATOM 1234 N N . GLN A 1 160 ? -0.574 -7.962 -15.885 1.00 97.81 160 GLN A N 1
ATOM 1235 C CA . GLN A 1 160 ? -0.913 -9.146 -16.690 1.00 97.81 160 GLN A CA 1
ATOM 1236 C C . GLN A 1 160 ? -0.126 -9.234 -18.010 1.00 97.81 160 GLN A C 1
ATOM 1238 O O . GLN A 1 160 ? -0.184 -10.271 -18.677 1.00 97.81 160 GLN A O 1
ATOM 1243 N N . ALA A 1 161 ? 0.548 -8.160 -18.436 1.00 97.00 161 ALA A N 1
ATOM 1244 C CA . ALA A 1 161 ? 1.376 -8.178 -19.639 1.00 97.00 161 ALA A CA 1
ATOM 1245 C C . ALA A 1 161 ? 2.575 -9.127 -19.485 1.00 97.00 161 ALA A C 1
ATOM 1247 O O . ALA A 1 161 ? 3.167 -9.228 -18.412 1.00 97.00 161 ALA A O 1
ATOM 1248 N N . SER A 1 162 ? 2.934 -9.809 -20.570 1.00 97.44 162 SER A N 1
ATOM 1249 C CA . SER A 1 162 ? 4.205 -10.524 -20.693 1.00 97.44 162 SER A CA 1
ATOM 1250 C C . SER A 1 162 ? 5.375 -9.552 -20.849 1.00 97.44 162 SER A C 1
ATOM 1252 O O . SER A 1 162 ? 5.204 -8.431 -21.333 1.00 97.44 162 SER A O 1
ATOM 1254 N N . SER A 1 163 ? 6.589 -10.012 -20.549 1.00 96.25 163 SER A N 1
ATOM 1255 C CA . SER A 1 163 ? 7.804 -9.200 -20.717 1.00 96.25 163 SER A CA 1
ATOM 1256 C C . SER A 1 163 ? 8.012 -8.749 -22.169 1.00 96.25 163 SER A C 1
ATOM 1258 O O . SER A 1 163 ? 8.492 -7.647 -22.421 1.00 96.25 163 SER A O 1
ATOM 1260 N N . ALA A 1 164 ? 7.603 -9.568 -23.145 1.00 96.50 164 ALA A N 1
ATOM 1261 C CA . ALA A 1 164 ? 7.682 -9.218 -24.563 1.00 96.50 164 ALA A CA 1
ATOM 1262 C C . ALA A 1 164 ? 6.669 -8.135 -24.973 1.00 96.50 164 ALA A C 1
ATOM 1264 O O . ALA A 1 164 ? 6.943 -7.352 -25.881 1.00 96.50 164 ALA A O 1
ATOM 1265 N N . GLU A 1 165 ? 5.494 -8.086 -24.340 1.00 96.75 165 GLU A N 1
ATOM 1266 C CA . GLU A 1 165 ? 4.530 -7.000 -24.550 1.00 96.75 165 GLU A CA 1
ATOM 1267 C C . GLU A 1 165 ? 5.032 -5.702 -23.919 1.00 96.75 165 GLU A C 1
ATOM 1269 O O . GLU A 1 165 ? 5.014 -4.668 -24.580 1.00 96.75 165 GLU A O 1
ATOM 1274 N N . GLU A 1 166 ? 5.555 -5.763 -22.691 1.00 95.31 166 GLU A N 1
ATOM 1275 C CA . GLU A 1 166 ? 6.135 -4.602 -22.007 1.00 95.31 166 GLU A CA 1
ATOM 1276 C C . GLU A 1 166 ? 7.300 -3.978 -22.774 1.00 95.31 166 GLU A C 1
ATOM 1278 O O . GLU A 1 166 ? 7.373 -2.757 -22.885 1.00 95.31 166 GLU A O 1
ATOM 1283 N N . ALA A 1 167 ? 8.174 -4.800 -23.360 1.00 93.06 167 ALA A N 1
ATOM 1284 C CA . ALA A 1 167 ? 9.300 -4.327 -24.164 1.00 93.06 167 ALA A CA 1
ATOM 1285 C C . ALA A 1 167 ? 8.871 -3.554 -25.426 1.00 93.06 167 ALA A C 1
ATOM 1287 O O . ALA A 1 167 ? 9.667 -2.803 -25.987 1.00 93.06 167 ALA A O 1
ATOM 1288 N N . ARG A 1 168 ? 7.624 -3.733 -25.884 1.00 94.50 168 ARG A N 1
ATOM 1289 C CA . ARG A 1 168 ? 7.055 -3.026 -27.042 1.00 94.50 168 ARG A CA 1
ATOM 1290 C C . ARG A 1 168 ? 6.254 -1.784 -26.649 1.00 94.50 168 ARG A C 1
ATOM 1292 O O . ARG A 1 168 ? 5.865 -1.027 -27.537 1.00 94.50 168 ARG A O 1
ATOM 1299 N N . LEU A 1 169 ? 5.975 -1.575 -25.359 1.00 92.69 169 LEU A N 1
ATOM 1300 C CA . LEU A 1 169 ? 5.238 -0.401 -24.902 1.00 92.69 169 LEU A CA 1
ATOM 1301 C C . LEU A 1 169 ? 6.113 0.857 -25.000 1.00 92.69 169 LEU A C 1
ATOM 1303 O O . LEU A 1 169 ? 7.276 0.832 -24.585 1.00 92.69 169 LEU A O 1
ATOM 1307 N N . PRO A 1 170 ? 5.560 1.992 -25.464 1.00 89.25 170 PRO A N 1
ATOM 1308 C CA . PRO A 1 170 ? 6.199 3.289 -25.279 1.00 89.25 170 PRO A CA 1
ATOM 1309 C C . PRO A 1 170 ? 6.453 3.519 -23.783 1.00 89.25 170 PRO A C 1
ATOM 1311 O O . PRO A 1 170 ? 5.526 3.457 -22.979 1.00 89.25 170 PRO A O 1
ATOM 1314 N N . GLY A 1 171 ? 7.715 3.704 -23.395 1.00 87.75 171 GLY A N 1
ATOM 1315 C CA . GLY A 1 171 ? 8.108 3.866 -21.989 1.00 87.75 171 GLY A CA 1
ATOM 1316 C C . GLY A 1 171 ? 8.397 2.553 -21.246 1.00 87.75 171 GLY A C 1
ATOM 1317 O O . GLY A 1 171 ? 8.860 2.601 -20.104 1.00 87.75 171 GLY A O 1
ATOM 1318 N N . GLY A 1 172 ? 8.215 1.396 -21.890 1.00 94.12 172 GLY A N 1
ATOM 1319 C CA . GLY A 1 172 ? 8.587 0.079 -21.371 1.00 94.12 1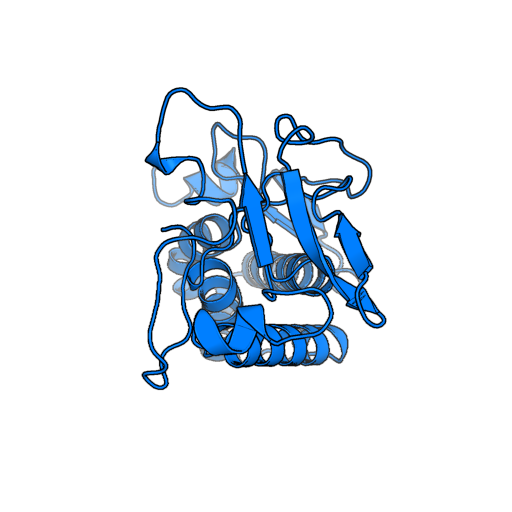72 GLY A CA 1
ATOM 1320 C C . GLY A 1 172 ? 7.624 -0.480 -20.307 1.00 94.12 172 GLY A C 1
ATOM 1321 O O . GLY A 1 172 ? 6.426 -0.196 -20.352 1.00 94.12 172 GLY A O 1
ATOM 1322 N N . PRO A 1 173 ? 8.118 -1.285 -19.345 1.00 95.94 173 PRO A N 1
ATOM 1323 C CA . PRO A 1 173 ? 7.283 -1.968 -18.355 1.00 95.94 173 PRO A CA 1
ATOM 1324 C C . PRO A 1 173 ? 6.607 -1.001 -17.382 1.00 95.94 173 PRO A C 1
ATOM 1326 O O . PRO A 1 173 ? 7.156 0.057 -17.047 1.00 95.94 173 PRO A O 1
ATOM 1329 N N . ALA A 1 174 ? 5.442 -1.413 -16.873 1.00 95.81 174 ALA A N 1
ATOM 1330 C CA . ALA A 1 174 ? 4.591 -0.598 -16.002 1.00 95.81 174 ALA A CA 1
ATOM 1331 C C . ALA A 1 174 ? 5.273 -0.200 -14.679 1.00 95.81 174 ALA A C 1
ATOM 1333 O O . ALA A 1 174 ? 4.957 0.844 -14.103 1.00 95.81 174 ALA A O 1
ATOM 1334 N N . TYR A 1 175 ? 6.233 -1.009 -14.228 1.00 97.69 175 TYR A N 1
ATOM 1335 C CA . TYR A 1 175 ? 6.988 -0.832 -12.996 1.00 97.69 175 TYR A CA 1
ATOM 1336 C C . TYR A 1 175 ? 8.437 -1.290 -13.192 1.00 97.69 175 TYR A C 1
ATOM 1338 O O . TYR A 1 175 ? 8.681 -2.304 -13.843 1.00 97.69 175 TYR A O 1
ATOM 1346 N N . THR A 1 176 ? 9.389 -0.546 -12.627 1.00 98.12 176 THR A N 1
ATOM 1347 C CA . THR A 1 176 ? 10.782 -0.991 -12.478 1.00 98.12 176 THR A CA 1
ATOM 1348 C C . THR A 1 176 ? 11.296 -0.725 -11.079 1.00 98.12 176 THR A C 1
ATOM 1350 O O . THR A 1 176 ? 10.836 0.207 -10.412 1.00 98.12 176 THR A O 1
ATOM 1353 N N . PHE A 1 177 ? 12.295 -1.495 -10.660 1.00 98.62 177 PHE A N 1
ATOM 1354 C CA . PHE A 1 177 ? 12.958 -1.319 -9.375 1.00 98.62 177 PHE A CA 1
ATOM 1355 C C . PHE A 1 177 ? 14.379 -1.874 -9.394 1.00 98.62 177 PHE A C 1
ATOM 1357 O O . PHE A 1 177 ? 14.586 -3.032 -9.745 1.00 98.62 177 PHE A O 1
ATOM 1364 N N . ALA A 1 178 ? 15.343 -1.075 -8.951 1.00 98.19 178 ALA A N 1
ATOM 1365 C CA . ALA A 1 178 ? 16.703 -1.504 -8.685 1.00 98.19 178 ALA A CA 1
ATOM 1366 C C . ALA A 1 178 ? 17.214 -0.886 -7.379 1.00 98.19 178 ALA A C 1
ATOM 1368 O O . ALA A 1 178 ? 17.062 0.315 -7.147 1.00 98.19 178 ALA A O 1
ATOM 1369 N N . ARG A 1 179 ? 17.867 -1.711 -6.560 1.00 97.81 179 ARG A N 1
ATOM 1370 C CA . ARG A 1 179 ? 18.515 -1.315 -5.306 1.00 97.81 179 ARG A CA 1
ATOM 1371 C C . ARG A 1 179 ? 19.968 -1.769 -5.308 1.00 97.81 179 ARG A C 1
ATOM 1373 O O . ARG A 1 179 ? 20.280 -2.868 -5.765 1.00 97.81 179 ARG A O 1
ATOM 1380 N N . SER A 1 180 ? 20.847 -0.933 -4.760 1.00 96.44 180 SER A N 1
ATOM 1381 C CA . SER A 1 180 ? 22.210 -1.345 -4.422 1.00 96.44 180 SER A CA 1
ATOM 1382 C C . SER A 1 180 ? 22.170 -2.138 -3.116 1.00 96.44 180 SER A C 1
ATOM 1384 O O . SER A 1 180 ? 22.021 -1.559 -2.043 1.00 96.44 180 SER A O 1
ATOM 1386 N N . SER A 1 181 ? 22.230 -3.465 -3.211 1.00 92.38 181 SER A N 1
ATOM 1387 C CA . SER A 1 181 ? 22.212 -4.378 -2.064 1.00 92.38 181 SER A CA 1
ATOM 1388 C C . SER A 1 181 ? 23.166 -5.544 -2.310 1.00 92.38 181 SER A C 1
ATOM 1390 O O . SER A 1 181 ? 23.380 -5.954 -3.451 1.00 92.38 181 SER A O 1
ATOM 1392 N N . SER A 1 182 ? 23.740 -6.087 -1.236 1.00 93.94 182 SER A N 1
ATOM 1393 C CA . SER A 1 182 ? 24.482 -7.352 -1.281 1.00 93.94 182 SER A CA 1
ATOM 1394 C C . SER A 1 182 ? 23.551 -8.565 -1.380 1.00 93.94 182 SER A C 1
ATOM 1396 O O . SER A 1 182 ? 23.997 -9.642 -1.775 1.00 93.94 182 SER A O 1
ATOM 1398 N N . ALA A 1 183 ? 22.267 -8.400 -1.045 1.00 95.00 183 ALA A N 1
ATOM 1399 C CA . ALA A 1 183 ? 21.253 -9.430 -1.187 1.00 95.00 183 ALA A CA 1
ATOM 1400 C C . ALA A 1 183 ? 20.643 -9.370 -2.602 1.00 95.00 183 ALA A C 1
ATOM 1402 O O . ALA A 1 183 ? 19.981 -8.388 -2.943 1.00 95.00 183 ALA A O 1
ATOM 1403 N N . PRO A 1 184 ? 20.799 -10.413 -3.438 1.00 92.81 184 PRO A N 1
ATOM 1404 C CA . PRO A 1 184 ? 20.267 -10.399 -4.803 1.00 92.81 184 PRO A CA 1
ATOM 1405 C C . PRO A 1 184 ? 18.732 -10.376 -4.849 1.00 92.81 184 PRO A C 1
ATOM 1407 O O . PRO A 1 184 ? 18.160 -9.922 -5.830 1.00 92.81 184 PRO A O 1
ATOM 1410 N N . THR A 1 185 ? 18.061 -10.820 -3.784 1.00 94.38 185 THR A N 1
ATOM 1411 C CA . THR A 1 185 ? 16.595 -10.811 -3.655 1.00 94.38 185 THR A CA 1
ATOM 1412 C C . THR A 1 185 ? 16.017 -9.436 -3.312 1.00 94.38 185 THR A C 1
ATOM 1414 O O . THR A 1 185 ? 14.803 -9.267 -3.321 1.00 94.38 185 THR A O 1
ATOM 1417 N N . ASP A 1 186 ? 16.862 -8.446 -3.009 1.00 96.06 186 ASP A N 1
ATOM 1418 C CA . ASP A 1 186 ? 16.441 -7.072 -2.711 1.00 96.06 186 ASP A CA 1
ATOM 1419 C C . ASP A 1 186 ? 16.351 -6.175 -3.951 1.00 96.06 186 ASP A C 1
ATOM 1421 O O . ASP A 1 186 ? 16.059 -4.987 -3.830 1.00 96.06 186 ASP A O 1
ATOM 1425 N N . THR A 1 187 ? 16.600 -6.718 -5.143 1.00 97.56 187 THR A N 1
ATOM 1426 C CA . THR A 1 187 ? 16.555 -5.995 -6.416 1.00 97.56 187 THR A CA 1
ATOM 1427 C C . THR A 1 187 ? 15.960 -6.881 -7.511 1.00 97.56 187 THR A C 1
ATOM 1429 O O . THR A 1 187 ? 15.874 -8.097 -7.356 1.00 97.56 187 THR A O 1
ATOM 1432 N N . LEU A 1 188 ? 15.541 -6.286 -8.629 1.00 97.69 188 LEU A N 1
ATOM 1433 C CA . LEU A 1 188 ? 15.013 -7.036 -9.769 1.00 97.69 188 LEU A CA 1
ATOM 1434 C C . LEU A 1 188 ? 16.084 -7.250 -10.839 1.00 97.69 188 LEU A C 1
ATOM 1436 O O . LEU A 1 188 ? 16.873 -6.345 -11.133 1.00 97.69 188 LEU A O 1
ATOM 1440 N N . LEU A 1 189 ? 16.050 -8.410 -11.503 1.00 96.25 189 LEU A N 1
ATOM 1441 C CA . LEU A 1 189 ? 16.877 -8.674 -12.681 1.00 96.25 189 LEU A CA 1
ATOM 1442 C C . LEU A 1 189 ? 16.638 -7.582 -13.739 1.00 96.25 189 LEU A C 1
ATOM 1444 O O . LEU A 1 189 ? 15.503 -7.340 -14.154 1.00 96.25 189 LEU A O 1
ATOM 1448 N N . HIS A 1 190 ? 17.705 -6.870 -14.118 1.00 94.25 190 HIS A N 1
ATOM 1449 C CA . HIS A 1 190 ? 17.672 -5.708 -15.023 1.00 94.25 190 HIS A CA 1
ATOM 1450 C C . HIS A 1 190 ? 16.633 -4.625 -14.662 1.00 94.25 190 HIS A C 1
ATOM 1452 O O . HIS A 1 190 ? 16.204 -3.853 -15.518 1.00 94.25 190 HIS A O 1
ATOM 1458 N N . GLY A 1 191 ? 16.208 -4.565 -13.399 1.00 95.81 191 GLY A N 1
ATOM 1459 C CA . GLY A 1 191 ? 15.185 -3.641 -12.925 1.00 95.81 191 GLY A CA 1
ATOM 1460 C C . GLY A 1 191 ? 13.743 -4.003 -13.302 1.00 95.81 191 GLY A C 1
ATOM 1461 O O . GLY A 1 191 ? 12.839 -3.259 -12.932 1.00 95.81 191 GLY A O 1
ATOM 1462 N N . VAL A 1 192 ? 13.513 -5.104 -14.025 1.00 95.75 192 VAL A N 1
ATOM 1463 C CA . VAL A 1 192 ? 12.194 -5.501 -14.570 1.00 95.75 192 VAL A CA 1
ATOM 1464 C C . VAL A 1 192 ? 11.724 -6.876 -14.090 1.00 95.75 192 VAL A C 1
ATOM 1466 O O . VAL A 1 192 ? 10.549 -7.205 -14.241 1.00 95.75 192 VAL A O 1
ATOM 1469 N N . GLY A 1 193 ? 12.627 -7.657 -13.498 1.00 95.88 193 GLY A N 1
ATOM 1470 C CA . GLY A 1 193 ? 12.358 -9.001 -13.002 1.00 95.88 193 GLY A CA 1
ATOM 1471 C C . GLY A 1 193 ? 12.588 -10.073 -14.063 1.00 95.88 193 GLY A C 1
ATOM 1472 O O . GLY A 1 193 ? 13.030 -9.798 -15.180 1.00 95.88 193 GLY A O 1
ATOM 1473 N N . GLU A 1 194 ? 12.304 -11.317 -13.692 1.00 95.44 194 GLU A N 1
ATOM 1474 C CA . GLU A 1 194 ? 12.453 -12.463 -14.587 1.00 95.44 194 GLU A CA 1
ATOM 1475 C C . GLU A 1 194 ? 11.444 -12.419 -15.753 1.00 95.44 194 GLU A C 1
ATOM 1477 O O . GLU A 1 194 ? 10.308 -11.953 -15.579 1.00 95.44 194 GLU A O 1
ATOM 1482 N N . PRO A 1 195 ? 11.807 -12.923 -16.949 1.00 96.12 195 PRO A N 1
ATOM 1483 C CA . PRO A 1 195 ? 10.888 -13.009 -18.076 1.00 96.12 195 PRO A CA 1
ATOM 1484 C C . PRO A 1 195 ? 9.627 -13.817 -17.753 1.00 96.12 195 PRO A C 1
ATOM 1486 O O . PRO A 1 195 ? 9.692 -14.928 -17.229 1.00 96.12 195 PRO A O 1
ATOM 1489 N N . ALA A 1 196 ? 8.466 -13.293 -18.140 1.00 95.69 196 ALA A N 1
ATOM 1490 C CA . ALA A 1 196 ? 7.177 -13.931 -17.905 1.00 95.69 196 ALA A CA 1
ATOM 1491 C C . ALA A 1 196 ? 6.300 -13.928 -19.162 1.00 95.69 196 ALA A C 1
ATOM 1493 O O . ALA A 1 196 ? 6.233 -12.941 -19.901 1.00 95.69 196 ALA A O 1
ATOM 1494 N N . ALA A 1 197 ? 5.586 -15.035 -19.378 1.00 97.38 197 ALA A N 1
ATOM 1495 C CA . ALA A 1 197 ? 4.546 -15.153 -20.394 1.00 97.38 197 ALA A CA 1
ATOM 1496 C C . ALA A 1 197 ? 3.193 -14.646 -19.870 1.00 97.38 197 ALA A C 1
ATOM 1498 O O . ALA A 1 197 ? 2.944 -14.601 -18.665 1.00 97.38 197 ALA A O 1
ATOM 1499 N N . ARG A 1 198 ? 2.281 -14.307 -20.787 1.00 97.44 198 ARG A N 1
ATOM 1500 C CA . ARG A 1 198 ? 0.907 -13.940 -20.434 1.00 97.44 198 ARG A CA 1
ATOM 1501 C C . ARG A 1 198 ? 0.127 -15.199 -20.057 1.00 97.44 198 ARG A C 1
ATOM 1503 O O . ARG A 1 198 ? -0.046 -16.089 -20.881 1.00 97.44 198 ARG A O 1
ATOM 1510 N N . THR A 1 199 ? -0.384 -15.238 -18.830 1.00 98.00 199 THR A N 1
ATOM 1511 C CA . THR A 1 199 ? -1.136 -16.389 -18.285 1.00 98.00 199 THR A CA 1
ATOM 1512 C C . THR A 1 199 ? -2.538 -16.027 -17.795 1.00 98.00 199 THR A C 1
ATOM 1514 O O . THR A 1 199 ? -3.297 -16.896 -17.384 1.00 98.00 199 THR A O 1
ATOM 1517 N N . GLY A 1 200 ? -2.889 -14.739 -17.802 1.00 96.19 200 GLY A N 1
ATOM 1518 C CA . GLY A 1 200 ? -4.090 -14.224 -17.138 1.00 96.19 200 GLY A CA 1
ATOM 1519 C C . GLY A 1 200 ? -3.878 -13.889 -15.656 1.00 96.19 200 GLY A C 1
ATOM 1520 O O . GLY A 1 200 ? -4.695 -13.169 -15.084 1.00 96.19 200 GLY A O 1
ATOM 1521 N N . MET A 1 201 ? -2.767 -14.313 -15.049 1.00 97.94 201 MET A N 1
ATOM 1522 C CA . MET A 1 201 ? -2.361 -13.865 -13.713 1.00 97.94 201 MET A CA 1
ATOM 1523 C C . MET A 1 201 ? -1.753 -12.458 -13.757 1.00 97.94 201 MET A C 1
ATOM 1525 O O . MET A 1 201 ? -1.167 -12.065 -14.765 1.00 97.94 201 MET A O 1
ATOM 1529 N N . SER A 1 202 ? -1.878 -11.712 -12.657 1.00 97.50 202 SER A N 1
ATOM 1530 C CA . SER A 1 202 ? -1.106 -10.485 -12.424 1.00 97.50 202 SER A CA 1
ATOM 1531 C C . SER A 1 202 ? 0.207 -10.854 -11.744 1.00 97.50 202 SER A C 1
ATOM 1533 O O . SER A 1 202 ? 0.194 -11.602 -10.767 1.00 97.50 202 SER A O 1
ATOM 1535 N N . ARG A 1 203 ? 1.329 -10.330 -12.237 1.00 96.50 203 ARG A N 1
ATOM 1536 C CA . ARG A 1 203 ? 2.643 -10.553 -11.618 1.00 96.50 203 ARG A CA 1
ATOM 1537 C C . ARG A 1 203 ? 2.739 -9.860 -10.259 1.00 96.50 203 ARG A C 1
ATOM 1539 O O . ARG A 1 203 ? 2.102 -8.830 -10.067 1.00 96.50 203 ARG A O 1
ATOM 1546 N N . SER A 1 204 ? 3.558 -10.419 -9.367 1.00 97.06 204 SER A N 1
ATOM 1547 C CA . SER A 1 204 ? 4.126 -9.745 -8.191 1.00 97.06 204 SER A CA 1
ATOM 1548 C C . SER A 1 204 ? 5.630 -9.631 -8.407 1.00 97.06 204 SER A C 1
ATOM 1550 O O . SER A 1 204 ? 6.224 -10.572 -8.932 1.00 97.06 204 SER A O 1
ATOM 1552 N N . MET A 1 205 ? 6.228 -8.495 -8.052 1.00 96.81 205 MET A N 1
ATOM 1553 C CA . MET A 1 205 ? 7.667 -8.271 -8.258 1.00 96.81 205 MET A CA 1
ATOM 1554 C C . MET A 1 205 ? 8.479 -8.655 -7.019 1.00 96.81 205 MET A C 1
ATOM 1556 O O . MET A 1 205 ? 9.610 -9.110 -7.146 1.00 96.81 205 MET A O 1
ATOM 1560 N N . PHE A 1 206 ? 7.871 -8.514 -5.844 1.00 97.81 206 PHE A N 1
ATOM 1561 C CA . PHE A 1 206 ? 8.399 -8.928 -4.547 1.00 97.81 206 PHE A CA 1
ATOM 1562 C C . PHE A 1 206 ? 7.362 -9.789 -3.803 1.00 97.81 206 PHE A C 1
ATOM 1564 O O . PHE A 1 206 ? 6.228 -9.950 -4.281 1.00 97.81 206 PHE A O 1
ATOM 1571 N N . TRP A 1 207 ? 7.769 -10.366 -2.670 1.00 83.06 207 TRP A N 1
ATOM 1572 C CA . TRP A 1 207 ? 6.962 -11.213 -1.786 1.00 83.06 207 TRP A CA 1
ATOM 1573 C C . TRP A 1 207 ? 7.006 -10.719 -0.342 1.00 83.06 207 TRP A C 1
ATOM 1575 O O . TRP A 1 207 ? 8.021 -10.086 0.029 1.00 83.06 207 TRP A O 1
#

Secondary structure (DSSP, 8-state):
--TTHIIIIIEEEE---TTS--EEE--SSSSSEEHHHHHHHHGGGGGTTTT-HHHHHHHHHHHHHHHHHHHH-TT-SEE-SSTTPPPTTTT-EEEEE-STT-EEE---TTEEE----HHHHHHHHHHHHHHHHHH---TT-SHHHHHHHHHHHHHHHHTTS-HHHHTTSTT--SEEEE---SSGGGS-GGGT-S-----SPPP-S--

InterPro domains:
  IPR008313 Metal-independent alpha-mannosidase [PF06824] (1-206)
  IPR008313 Metal-independent alpha-mannosidase [PTHR31047] (1-206)
  IPR008313 Metal-independent alpha-mannosidase [SM01149] (1-207)
  IPR008928 Six-hairpin glycosidase superfamily [SSF48208] (1-206)
  IPR012341 Six-hairpin glycosidase-like superfamily [G3DSA:1.50.10.10] (1-207)